Protein AF-U6KI76-F1 (afdb_monomer_lite)

Secondary structure (DSSP, 8-state):
-TTSTTT--PEE---S--TT-S--HHHHHT-S---S--HHHHHHHHHHHTSSEE-HHHHHHHHHHHHHHHHHHHHHS----TTS-HHHHHHHHHHHHHHHHHHHHHHHHTT----HHHHHHHHHHS----PPPPPTTS-TT---HHHHHHHHHHHHHHHHTTT-PPPHHHHHHHHHHHHTSTTS-GGGGSGGGHHHHHHHT-TT-----

Sequence (209 aa):
MREHPFARLPILKREGTARGLNVDLRRSVASQYGLRNAVPLLQEAHELLSREVLYPPEMRELAQAVGLLIAHSMHHESRDVSGLKPSHAVQYLGIRFLVLDVVVSAFLVLEQELEPAYWDLFADAVSHSTPPPPNRKSVAGRRDVSTRRVLALSRAIQTLKKGKRPEPRELIQLKRMLFCWKSSPRYFKSKAFDPWRHDDGCDGDEIGD

Organism: NCBI:txid44415

pLDDT: mean 90.14, std 13.55, range [34.06, 98.75]

Structure (mmCIF, N/CA/C/O backbone):
data_AF-U6KI76-F1
#
_entry.id   AF-U6KI76-F1
#
loop_
_atom_site.group_PDB
_atom_site.id
_atom_site.type_symbol
_atom_site.label_atom_id
_atom_site.label_alt_id
_atom_site.label_comp_id
_atom_site.label_asym_id
_atom_site.label_entity_id
_atom_site.label_seq_id
_atom_site.pdbx_PDB_ins_code
_atom_site.Cartn_x
_atom_site.Cartn_y
_atom_site.Cartn_z
_atom_site.occupancy
_atom_site.B_iso_or_equiv
_atom_site.auth_seq_id
_atom_site.auth_comp_id
_atom_site.auth_asym_id
_atom_site.auth_atom_id
_atom_site.pdbx_PDB_model_num
ATOM 1 N N . MET A 1 1 ? -10.617 -18.075 -1.299 1.00 77.19 1 MET A N 1
ATOM 2 C CA . MET A 1 1 ? -9.905 -16.922 -1.919 1.00 77.19 1 MET A CA 1
ATOM 3 C C . MET A 1 1 ? -9.985 -15.662 -1.064 1.00 77.19 1 MET A C 1
ATOM 5 O O . MET A 1 1 ? -8.941 -15.086 -0.820 1.00 77.19 1 MET A O 1
ATOM 9 N N . ARG A 1 2 ? -11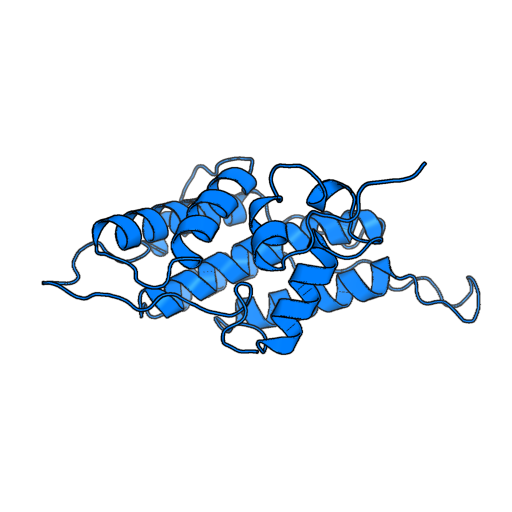.167 -15.226 -0.596 1.00 83.38 2 ARG A N 1
ATOM 10 C CA . ARG A 1 2 ? -11.289 -14.039 0.282 1.00 83.38 2 ARG A CA 1
ATOM 11 C C . ARG A 1 2 ? -10.649 -14.213 1.664 1.00 83.38 2 ARG A C 1
ATOM 13 O O . ARG A 1 2 ? -10.162 -13.246 2.219 1.00 83.38 2 ARG A O 1
ATOM 20 N N . GLU A 1 3 ? -10.596 -15.445 2.156 1.00 91.81 3 GLU A N 1
ATOM 21 C CA . GLU A 1 3 ? -9.966 -15.813 3.436 1.00 91.81 3 GLU A CA 1
ATOM 22 C C . GLU A 1 3 ? -8.439 -15.938 3.357 1.00 91.81 3 GLU A C 1
ATOM 24 O O . GLU A 1 3 ? -7.778 -16.114 4.373 1.00 91.81 3 GLU A O 1
ATOM 29 N N . HIS A 1 4 ? -7.857 -15.856 2.157 1.00 94.75 4 HIS A N 1
ATOM 30 C CA . HIS A 1 4 ? -6.407 -15.927 2.012 1.00 94.75 4 HIS A CA 1
ATOM 31 C C . HIS A 1 4 ? -5.754 -14.736 2.737 1.00 94.75 4 HIS A C 1
ATOM 33 O O . HIS A 1 4 ? -6.237 -13.621 2.529 1.00 94.75 4 HIS A O 1
ATOM 39 N N . PRO A 1 5 ? -4.646 -14.903 3.487 1.00 94.19 5 PRO A N 1
ATOM 40 C CA . PRO A 1 5 ? -4.009 -13.814 4.244 1.00 94.19 5 PRO A CA 1
ATOM 41 C C . PRO A 1 5 ? -3.739 -12.544 3.424 1.00 94.19 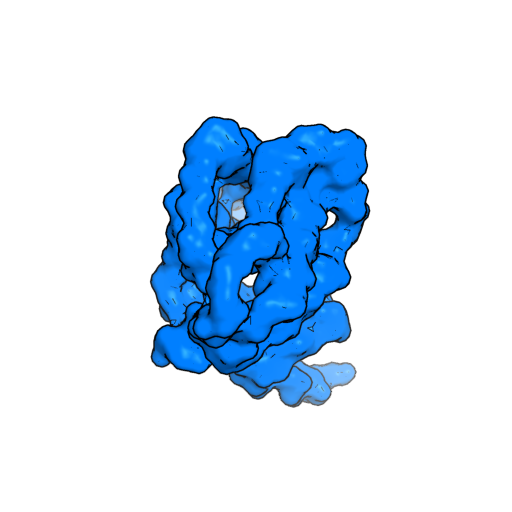5 PRO A C 1
ATOM 43 O O . PRO A 1 5 ? -4.122 -11.447 3.805 1.00 94.19 5 PRO A O 1
ATOM 46 N N . PHE A 1 6 ? -3.247 -12.700 2.195 1.00 95.44 6 PHE A N 1
ATOM 47 C CA . PHE A 1 6 ? -3.101 -11.597 1.237 1.00 95.44 6 PHE A CA 1
ATOM 48 C C . PHE A 1 6 ? -4.354 -10.791 0.879 1.00 95.44 6 PHE A C 1
ATOM 50 O O . PHE A 1 6 ? -4.194 -9.647 0.444 1.00 95.44 6 PHE A O 1
ATOM 57 N N . ALA A 1 7 ? -5.551 -11.365 1.004 1.00 95.75 7 ALA A N 1
ATOM 58 C CA . ALA A 1 7 ? -6.813 -10.755 0.594 1.00 95.75 7 ALA A CA 1
ATOM 59 C C . ALA A 1 7 ? -7.757 -10.437 1.759 1.00 95.75 7 ALA A C 1
ATOM 61 O O . ALA A 1 7 ? -8.523 -9.476 1.643 1.00 95.75 7 ALA A O 1
ATOM 62 N N . ARG A 1 8 ? -7.709 -11.204 2.853 1.00 95.94 8 ARG A N 1
ATOM 63 C CA . ARG A 1 8 ? -8.568 -10.974 4.017 1.00 95.94 8 ARG A CA 1
ATOM 64 C C . ARG A 1 8 ? -8.270 -9.622 4.660 1.00 95.94 8 ARG A C 1
ATOM 66 O O . ARG A 1 8 ? -7.195 -9.057 4.475 1.00 95.94 8 ARG A O 1
ATOM 73 N N . LEU A 1 9 ? -9.254 -9.111 5.384 1.00 96.25 9 LEU A N 1
ATOM 74 C CA . LEU A 1 9 ? -9.148 -7.910 6.202 1.00 96.25 9 LEU A CA 1
ATOM 75 C C . LEU A 1 9 ? -9.707 -8.228 7.593 1.00 96.25 9 LEU A C 1
ATOM 77 O O . LEU A 1 9 ? -10.615 -9.061 7.684 1.00 96.25 9 LEU A O 1
ATOM 81 N N . PRO A 1 10 ? -9.180 -7.597 8.652 1.00 95.56 10 PRO A N 1
ATOM 82 C CA . PRO A 1 10 ? -9.678 -7.777 10.004 1.00 95.56 10 PRO A CA 1
ATOM 83 C C . PRO A 1 10 ? -11.090 -7.213 10.143 1.00 95.56 10 PRO A C 1
ATOM 85 O O . PRO A 1 10 ? -11.488 -6.283 9.439 1.00 95.56 10 PRO A O 1
ATOM 88 N N . ILE A 1 11 ? -11.822 -7.748 11.114 1.00 92.50 11 ILE A N 1
ATOM 89 C CA . ILE A 1 11 ? -13.111 -7.212 11.545 1.00 92.50 11 ILE A CA 1
ATOM 90 C C . ILE A 1 11 ? -12.865 -6.199 12.670 1.00 92.50 11 ILE A C 1
ATOM 92 O O . ILE A 1 11 ? -12.051 -6.434 13.565 1.00 92.50 11 ILE A O 1
ATOM 96 N N . LEU A 1 12 ? -13.572 -5.069 12.661 1.00 88.94 12 LEU A N 1
ATOM 97 C CA . LEU A 1 12 ? -13.489 -4.097 13.751 1.00 88.94 12 LEU A CA 1
ATOM 98 C C . LEU A 1 12 ? -14.267 -4.575 14.979 1.00 88.94 12 LEU A C 1
ATOM 100 O O . LEU A 1 12 ? -15.470 -4.833 14.896 1.00 88.94 12 LEU A O 1
ATOM 104 N N . LYS A 1 13 ? -13.627 -4.571 16.152 1.00 83.56 13 LYS A N 1
ATOM 105 C CA . LYS A 1 13 ? -14.345 -4.664 17.425 1.00 83.56 13 LYS A CA 1
ATOM 106 C C . LYS A 1 13 ? -14.634 -3.262 17.954 1.00 83.56 13 LYS A C 1
ATOM 108 O O . LYS A 1 13 ? -13.742 -2.566 18.437 1.00 83.56 13 LYS A O 1
ATOM 113 N N . ARG A 1 14 ? -15.892 -2.830 17.843 1.00 71.69 14 ARG A N 1
ATOM 114 C CA . ARG A 1 14 ? -16.338 -1.522 18.340 1.00 71.69 14 ARG A CA 1
ATOM 115 C C . ARG A 1 14 ? -16.764 -1.622 19.798 1.00 71.69 14 ARG A C 1
ATOM 117 O O . ARG A 1 14 ? -17.822 -2.161 20.101 1.00 71.69 14 ARG A O 1
ATOM 124 N N . GLU A 1 15 ? -15.971 -1.035 20.683 1.00 62.97 15 GLU A N 1
ATOM 125 C CA . GLU A 1 15 ? -16.370 -0.737 22.058 1.00 62.97 15 GLU A CA 1
ATOM 126 C C . GLU A 1 15 ? -16.226 0.784 22.261 1.00 62.97 15 GLU A C 1
ATOM 128 O O . GLU A 1 15 ? -15.117 1.309 22.342 1.00 62.97 15 GLU A O 1
ATOM 133 N N . GLY A 1 16 ? -17.347 1.520 22.274 1.00 60.75 16 GLY A N 1
ATOM 134 C CA . GLY A 1 16 ? -17.377 2.968 22.548 1.00 60.75 16 GLY A CA 1
ATOM 135 C C . GLY A 1 16 ? -17.328 3.912 21.329 1.00 60.75 16 GLY A C 1
ATOM 136 O O . GLY A 1 16 ? -17.450 3.506 20.176 1.00 60.75 16 GLY A O 1
ATOM 137 N N . THR A 1 17 ? -17.222 5.220 21.598 1.00 53.41 17 THR A N 1
ATOM 138 C CA . THR A 1 17 ? -17.278 6.304 20.595 1.00 53.41 17 THR A CA 1
ATOM 139 C C . THR A 1 17 ? -16.016 6.393 19.729 1.00 53.41 17 THR A C 1
ATOM 141 O O . THR A 1 17 ? -14.914 6.535 20.250 1.00 53.41 17 THR A O 1
ATOM 144 N N . ALA A 1 18 ? -16.200 6.438 18.407 1.00 57.94 18 ALA A N 1
ATOM 145 C CA . ALA A 1 18 ? -15.179 6.358 17.350 1.00 57.94 18 ALA A CA 1
ATOM 146 C C . ALA A 1 18 ? -14.212 7.562 17.194 1.00 57.94 18 ALA A C 1
ATOM 148 O O . ALA A 1 18 ? -13.617 7.754 16.133 1.00 57.94 18 ALA A O 1
ATOM 149 N N . ARG A 1 19 ? -14.044 8.426 18.205 1.00 57.38 19 ARG A N 1
ATOM 150 C CA . ARG A 1 19 ? -13.172 9.609 18.066 1.00 57.38 19 ARG A CA 1
ATOM 151 C C . ARG A 1 19 ? -11.692 9.202 18.065 1.00 57.38 19 ARG A C 1
ATOM 153 O O . ARG A 1 19 ? -11.215 8.596 19.018 1.00 57.38 19 ARG A O 1
ATOM 160 N N . GLY A 1 20 ? -10.959 9.597 17.019 1.00 63.75 20 GLY A N 1
ATOM 161 C CA . GLY A 1 20 ? -9.504 9.411 16.913 1.00 63.75 20 GLY A CA 1
ATOM 162 C C . GLY A 1 20 ? -9.049 8.064 16.342 1.00 63.75 20 GLY A C 1
ATOM 163 O O . GLY A 1 20 ? -7.890 7.702 16.529 1.00 63.75 20 GLY A O 1
ATOM 164 N N . LEU A 1 21 ? -9.944 7.331 15.673 1.00 82.50 21 LEU A N 1
ATOM 165 C CA . LEU A 1 21 ? -9.645 6.060 14.996 1.00 82.50 21 LEU A CA 1
ATOM 166 C C . LEU A 1 21 ? -9.465 6.216 13.474 1.00 82.50 21 LEU A C 1
ATOM 168 O O . LEU A 1 21 ? -9.334 5.224 12.772 1.00 82.50 21 LEU A O 1
ATOM 172 N N . ASN A 1 22 ? -9.453 7.455 12.975 1.00 90.19 22 ASN A N 1
ATOM 173 C CA . ASN A 1 22 ? -9.412 7.764 11.548 1.00 90.19 22 ASN A CA 1
ATOM 174 C C . ASN A 1 22 ? -8.025 8.249 11.126 1.00 90.19 22 ASN A C 1
ATOM 176 O O . ASN A 1 22 ? -7.320 8.919 11.886 1.00 90.19 22 ASN A O 1
ATOM 180 N N . VAL A 1 23 ? -7.675 7.976 9.874 1.00 93.88 23 VAL A N 1
ATOM 181 C CA . VAL A 1 23 ? -6.527 8.570 9.196 1.00 93.88 23 VAL A CA 1
ATOM 182 C C . VAL A 1 23 ? -6.811 10.055 8.975 1.00 93.88 23 VAL A C 1
ATOM 184 O O . VAL A 1 23 ? -7.763 10.415 8.279 1.00 93.88 23 VAL A O 1
ATOM 187 N N . ASP A 1 24 ? -5.970 10.932 9.524 1.00 94.62 24 ASP A N 1
ATOM 188 C CA . ASP A 1 24 ? -5.994 12.366 9.210 1.00 94.62 24 ASP A CA 1
ATOM 189 C C . ASP A 1 24 ? -5.375 12.586 7.822 1.00 94.62 24 ASP A C 1
ATOM 191 O O . ASP A 1 24 ? -4.178 12.865 7.669 1.00 94.62 24 ASP A O 1
ATOM 195 N N . LEU A 1 25 ? -6.193 12.370 6.790 1.00 94.62 25 LEU A N 1
ATOM 196 C CA . LEU A 1 25 ? -5.764 12.402 5.397 1.00 94.62 25 LEU A CA 1
ATOM 197 C C . LEU A 1 25 ? -5.250 13.793 5.020 1.00 94.62 25 LEU A C 1
ATOM 199 O O . LEU A 1 25 ? -4.164 13.905 4.454 1.00 94.62 25 LEU A O 1
ATOM 203 N N . ARG A 1 26 ? -5.974 14.848 5.416 1.00 95.69 26 ARG A N 1
ATOM 204 C CA . ARG A 1 26 ? -5.586 16.246 5.191 1.00 95.69 26 ARG A CA 1
ATOM 205 C C . ARG A 1 26 ? -4.191 16.540 5.735 1.00 95.69 26 ARG A C 1
ATOM 207 O O . ARG A 1 26 ? -3.361 17.105 5.023 1.00 95.69 26 ARG A O 1
ATOM 214 N N . ARG A 1 27 ? -3.920 16.180 6.992 1.00 94.88 27 ARG A N 1
ATOM 215 C CA . ARG A 1 27 ? -2.602 16.403 7.599 1.00 94.88 27 ARG A CA 1
ATOM 216 C C . ARG A 1 27 ? -1.520 15.572 6.923 1.00 94.88 27 ARG A C 1
ATOM 218 O O . ARG A 1 27 ? -0.415 16.068 6.730 1.00 94.88 27 ARG A O 1
ATOM 225 N N . SER A 1 28 ? -1.837 14.331 6.564 1.00 95.25 28 SER A N 1
ATOM 226 C CA . SER A 1 28 ? -0.880 13.401 5.960 1.00 95.25 28 SER A CA 1
ATOM 227 C C . SER A 1 28 ? -0.419 13.877 4.580 1.00 95.25 28 SER A C 1
ATOM 229 O O . SER A 1 28 ? 0.781 13.888 4.314 1.00 95.25 28 SER A O 1
ATOM 231 N N . VAL A 1 29 ? -1.339 14.358 3.732 1.00 95.69 29 VAL A N 1
ATOM 232 C CA . VAL A 1 29 ? -0.985 14.910 2.410 1.00 95.69 29 VAL A CA 1
ATOM 233 C C . VAL A 1 29 ? -0.261 16.254 2.500 1.00 95.69 29 VAL A C 1
ATOM 235 O O . VAL A 1 29 ? 0.571 16.559 1.651 1.00 95.69 29 VAL A O 1
ATOM 238 N N . ALA A 1 30 ? -0.545 17.048 3.537 1.00 94.94 30 ALA A N 1
ATOM 239 C CA . ALA A 1 30 ? 0.095 18.342 3.781 1.00 94.94 30 ALA A CA 1
ATOM 240 C C . ALA A 1 30 ? 1.424 18.240 4.556 1.00 94.94 30 ALA A C 1
ATOM 242 O O . ALA A 1 30 ? 2.031 19.266 4.874 1.00 94.94 30 ALA A O 1
ATOM 243 N N . SER A 1 31 ? 1.873 17.029 4.902 1.00 91.94 31 SER A N 1
ATOM 244 C CA . SER A 1 31 ? 3.079 16.838 5.705 1.00 91.94 31 SER A CA 1
ATOM 245 C C . SER A 1 31 ? 4.320 17.361 4.982 1.00 91.94 31 SER A C 1
ATOM 247 O O . SER A 1 31 ? 4.612 16.972 3.852 1.00 91.94 31 SER A O 1
ATOM 249 N N . GLN A 1 32 ? 5.107 18.189 5.668 1.00 81.94 32 GLN A N 1
ATOM 250 C CA . GLN A 1 32 ? 6.382 18.707 5.155 1.00 81.94 32 GLN A CA 1
ATOM 251 C C . GLN A 1 32 ? 7.512 17.670 5.193 1.00 81.94 32 GLN A C 1
ATOM 253 O O . GLN A 1 32 ? 8.551 17.864 4.566 1.00 81.94 32 GLN A O 1
ATOM 258 N N . TYR A 1 33 ? 7.312 16.570 5.922 1.00 80.31 33 TYR A N 1
ATOM 259 C CA . TYR A 1 33 ? 8.305 15.521 6.111 1.00 80.31 33 TYR A CA 1
ATOM 260 C C . TYR A 1 33 ? 7.711 14.153 5.776 1.00 80.31 33 TYR A C 1
ATOM 262 O O . TYR A 1 33 ? 6.563 13.858 6.114 1.00 80.31 33 TYR A O 1
ATOM 270 N N . GLY A 1 34 ? 8.519 13.306 5.142 1.00 76.25 34 GLY A N 1
ATOM 271 C CA . GLY A 1 34 ? 8.225 11.898 4.904 1.00 76.25 34 GLY A CA 1
ATOM 272 C C . GLY A 1 34 ? 9.405 11.044 5.353 1.00 76.25 34 GLY A C 1
ATOM 273 O O . GLY A 1 34 ? 10.565 11.406 5.138 1.00 76.25 34 GLY A O 1
ATOM 274 N N . LEU A 1 35 ? 9.124 9.906 5.991 1.00 86.06 35 LEU A N 1
ATOM 275 C CA . LEU A 1 35 ? 10.152 8.889 6.215 1.00 86.06 35 LEU A CA 1
ATOM 276 C C . LEU A 1 35 ? 10.693 8.446 4.855 1.00 86.06 35 LEU A C 1
ATOM 278 O O . LEU A 1 35 ? 9.922 8.317 3.920 1.00 86.06 35 LEU A O 1
ATOM 282 N N . ARG A 1 36 ? 11.997 8.197 4.710 1.00 88.50 36 ARG A N 1
ATOM 283 C CA . ARG A 1 36 ? 12.569 7.830 3.396 1.00 88.50 36 ARG A CA 1
ATOM 284 C C . ARG A 1 36 ? 12.291 6.390 2.976 1.00 88.50 36 ARG A C 1
ATOM 286 O O . ARG A 1 36 ? 12.368 6.079 1.793 1.00 88.50 36 ARG A O 1
ATOM 293 N N . ASN A 1 37 ? 12.028 5.506 3.932 1.00 92.19 37 ASN A N 1
ATOM 294 C CA . ASN A 1 37 ? 11.831 4.084 3.690 1.00 92.19 37 ASN A CA 1
ATOM 295 C C . ASN A 1 37 ? 10.426 3.675 4.138 1.00 92.19 37 ASN A C 1
ATOM 297 O O . ASN A 1 37 ? 10.123 3.765 5.325 1.00 92.19 37 ASN A O 1
ATOM 301 N N . ALA A 1 38 ? 9.601 3.205 3.202 1.00 95.88 38 ALA A N 1
ATOM 302 C CA . ALA A 1 38 ? 8.252 2.725 3.491 1.00 95.88 38 ALA A CA 1
ATOM 303 C C . ALA A 1 38 ? 8.228 1.365 4.200 1.00 95.88 38 ALA A C 1
ATOM 305 O O . ALA A 1 38 ? 7.238 1.042 4.846 1.00 95.88 38 ALA A O 1
ATOM 306 N N . VAL A 1 39 ? 9.283 0.550 4.073 1.00 97.19 39 VAL A N 1
ATOM 307 C CA . VAL A 1 39 ? 9.239 -0.871 4.460 1.00 97.19 39 VAL A CA 1
ATOM 308 C C . VAL A 1 39 ? 8.877 -1.098 5.936 1.00 97.19 39 VAL A C 1
ATOM 310 O O . VAL A 1 39 ? 7.993 -1.916 6.167 1.00 97.19 39 VAL A O 1
ATOM 313 N N . PRO A 1 40 ? 9.444 -0.379 6.925 1.00 97.38 40 PRO A N 1
ATOM 314 C CA . PRO A 1 40 ? 9.049 -0.569 8.323 1.00 97.38 40 PRO A CA 1
ATOM 315 C C . PRO A 1 40 ? 7.564 -0.273 8.573 1.00 97.38 40 PRO A C 1
ATOM 317 O O . PRO A 1 40 ? 6.883 -1.053 9.227 1.00 97.38 40 PRO A O 1
ATOM 320 N N . LEU A 1 41 ? 7.039 0.802 7.975 1.00 97.81 41 LEU A N 1
ATOM 321 C CA . LEU A 1 41 ? 5.620 1.159 8.084 1.00 97.81 41 LEU A CA 1
ATOM 322 C C . LEU A 1 41 ? 4.717 0.144 7.374 1.00 97.81 41 LEU A C 1
ATOM 324 O O . LEU A 1 41 ? 3.616 -0.141 7.833 1.00 97.81 41 LEU A O 1
ATOM 328 N N . LEU A 1 42 ? 5.177 -0.408 6.245 1.00 98.38 42 LEU A N 1
ATOM 329 C CA . LEU A 1 42 ? 4.479 -1.491 5.555 1.00 98.38 42 LEU A CA 1
ATOM 330 C C . LEU A 1 42 ? 4.412 -2.746 6.424 1.00 98.38 42 LEU A C 1
ATOM 332 O O . LEU A 1 42 ? 3.381 -3.404 6.415 1.00 98.38 42 LEU A O 1
ATOM 336 N N . GLN A 1 43 ? 5.481 -3.081 7.151 1.00 98.25 43 GLN A N 1
ATOM 337 C CA . GLN A 1 43 ? 5.503 -4.228 8.062 1.00 98.25 43 GLN A CA 1
ATOM 338 C C . GLN A 1 43 ? 4.543 -4.021 9.236 1.00 98.25 43 GLN A C 1
ATOM 340 O O . GLN A 1 43 ? 3.734 -4.902 9.506 1.00 98.25 43 GLN A O 1
ATOM 345 N N . GLU A 1 44 ? 4.582 -2.849 9.870 1.00 98.12 44 GLU A N 1
ATOM 346 C CA . GLU A 1 44 ? 3.686 -2.489 10.975 1.00 98.12 44 GLU A CA 1
ATOM 347 C C . GLU A 1 44 ? 2.213 -2.545 10.547 1.00 98.12 44 GLU A C 1
ATOM 349 O O . GLU A 1 44 ? 1.401 -3.255 11.138 1.00 98.12 44 GLU A O 1
ATOM 354 N N . ALA A 1 45 ? 1.867 -1.869 9.449 1.00 98.25 45 ALA A N 1
ATOM 355 C CA . ALA A 1 45 ? 0.501 -1.882 8.942 1.00 98.25 45 ALA A CA 1
ATOM 356 C C . ALA A 1 45 ? 0.069 -3.280 8.474 1.00 98.25 45 ALA A C 1
ATOM 358 O O . ALA A 1 45 ? -1.094 -3.648 8.629 1.00 98.25 45 ALA A O 1
ATOM 359 N N . HIS A 1 46 ? 0.986 -4.071 7.910 1.00 97.94 46 HIS A N 1
ATOM 360 C CA . HIS A 1 46 ? 0.708 -5.449 7.528 1.00 97.94 46 HIS A CA 1
ATOM 361 C C . HIS A 1 46 ? 0.413 -6.330 8.739 1.00 97.94 46 HIS A C 1
ATOM 363 O O . HIS A 1 46 ? -0.565 -7.065 8.694 1.00 97.94 46 HIS A O 1
ATOM 369 N N . GLU A 1 47 ? 1.190 -6.225 9.818 1.00 97.62 47 GLU A N 1
ATOM 370 C CA . GLU A 1 47 ? 0.945 -6.976 11.052 1.00 97.62 47 GLU A CA 1
ATOM 371 C C . GLU A 1 47 ? -0.471 -6.714 11.584 1.00 97.62 47 GLU A C 1
ATOM 373 O O . GLU A 1 47 ? -1.208 -7.652 11.888 1.00 97.62 47 GLU A O 1
ATOM 378 N N . LEU A 1 48 ? -0.877 -5.443 11.628 1.00 97.88 48 LEU A N 1
ATOM 379 C CA . LEU A 1 48 ? -2.209 -5.027 12.069 1.00 97.88 48 LEU A CA 1
ATOM 380 C C . LEU A 1 48 ? -3.304 -5.541 11.119 1.00 97.88 48 LEU A C 1
ATOM 382 O O . LEU A 1 48 ? -4.287 -6.137 11.557 1.00 97.88 48 LEU A O 1
ATOM 386 N N . LEU A 1 49 ? -3.122 -5.376 9.805 1.00 97.31 49 LEU A N 1
ATOM 387 C CA . LEU A 1 49 ? -4.068 -5.849 8.784 1.00 97.31 49 LEU A CA 1
ATOM 388 C C . LEU A 1 49 ? -4.119 -7.381 8.653 1.00 97.31 49 LEU A C 1
ATOM 390 O O . LEU A 1 49 ? -5.064 -7.908 8.069 1.00 97.31 49 LEU A O 1
ATOM 394 N N . SER A 1 50 ? -3.139 -8.105 9.190 1.00 96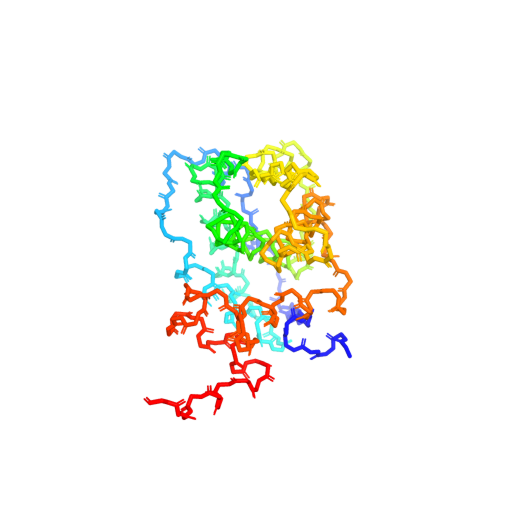.00 50 SER A N 1
ATOM 395 C CA . SER A 1 50 ? -3.136 -9.568 9.236 1.00 96.00 50 SER A CA 1
ATOM 396 C C . SER A 1 50 ? -3.824 -10.126 10.486 1.00 96.00 50 SER A C 1
ATOM 398 O O . SER A 1 50 ? -3.981 -11.343 10.606 1.00 96.00 50 SER A O 1
ATOM 400 N N . ARG A 1 51 ? -4.309 -9.296 11.416 1.00 95.50 51 ARG A N 1
ATOM 401 C CA . ARG A 1 51 ? -5.116 -9.783 12.548 1.00 95.50 51 ARG A CA 1
ATOM 402 C C . ARG A 1 51 ? -6.501 -10.237 12.078 1.00 95.50 51 ARG A C 1
ATOM 404 O O . ARG A 1 51 ? -6.953 -9.905 10.985 1.00 95.50 51 ARG A O 1
ATOM 411 N N . GLU A 1 52 ? -7.167 -11.075 12.865 1.00 94.50 52 GLU A N 1
ATOM 412 C CA . GLU A 1 52 ? -8.572 -11.434 12.602 1.00 94.50 52 GLU A CA 1
ATOM 413 C C . GLU A 1 52 ? -9.519 -10.324 13.057 1.00 94.50 52 GLU A C 1
ATOM 415 O O . GLU A 1 52 ? -10.516 -10.023 12.399 1.00 94.50 52 GLU A O 1
ATOM 420 N N . VAL A 1 53 ? -9.174 -9.696 14.179 1.00 94.81 53 VAL A N 1
ATOM 421 C CA . VAL A 1 53 ? -9.946 -8.645 14.829 1.00 94.81 53 VAL A CA 1
ATOM 422 C C . VAL A 1 53 ? -9.005 -7.500 15.169 1.00 94.81 53 VAL A C 1
ATOM 424 O O . VAL A 1 53 ? -7.906 -7.752 15.659 1.00 94.81 53 VAL A O 1
ATOM 427 N N . LEU A 1 54 ? -9.451 -6.266 14.927 1.00 93.81 54 LEU A N 1
ATOM 428 C CA . LEU A 1 54 ? -8.769 -5.063 15.396 1.00 93.81 54 LEU A CA 1
ATOM 429 C C . LEU A 1 54 ? -9.509 -4.425 16.570 1.00 93.81 54 LEU A C 1
ATOM 431 O O . LEU A 1 54 ? -10.730 -4.248 16.534 1.00 93.81 54 LEU A O 1
ATOM 435 N N . TYR A 1 55 ? -8.741 -4.035 17.580 1.00 92.44 55 TYR A N 1
ATOM 436 C CA . TYR A 1 55 ? -9.171 -3.305 18.768 1.00 92.44 55 TYR A CA 1
ATOM 437 C C . TYR A 1 55 ? -8.826 -1.810 18.655 1.00 92.44 55 TYR A C 1
ATOM 439 O O . TYR A 1 55 ? -7.927 -1.436 17.901 1.00 92.44 55 TYR A O 1
ATOM 447 N N . PRO A 1 56 ? -9.482 -0.915 19.419 1.00 90.94 56 PRO A N 1
ATOM 448 C CA . PRO A 1 56 ? -9.280 0.532 19.283 1.00 90.94 56 PRO A CA 1
ATOM 449 C C . PRO A 1 56 ? -7.820 1.037 19.353 1.00 90.94 56 PRO A C 1
ATOM 451 O O . PRO A 1 56 ? -7.491 1.952 18.596 1.00 90.94 56 PRO A O 1
ATOM 454 N N . PRO A 1 57 ? -6.920 0.497 20.205 1.00 91.94 57 PRO A N 1
ATOM 455 C CA . PRO A 1 57 ? -5.508 0.890 20.182 1.00 91.94 57 PRO A CA 1
ATOM 456 C C . PRO A 1 57 ? -4.826 0.553 18.849 1.00 91.94 57 PRO A C 1
ATOM 458 O O . PRO A 1 57 ? -4.188 1.412 18.250 1.00 91.94 57 PRO A O 1
ATOM 461 N N . GLU A 1 58 ? -5.064 -0.653 18.339 1.00 94.56 58 GLU A N 1
ATOM 462 C CA . GLU A 1 58 ? -4.498 -1.167 17.088 1.00 94.56 58 GLU A CA 1
ATOM 463 C C . GLU A 1 58 ? -5.050 -0.416 15.867 1.00 94.56 58 GLU A C 1
ATOM 465 O O . GLU A 1 58 ? -4.330 -0.144 14.913 1.00 94.56 58 GLU A O 1
ATOM 470 N N . MET A 1 59 ? -6.325 -0.013 15.905 1.00 94.00 59 MET A N 1
ATOM 471 C CA . MET A 1 59 ? -6.919 0.858 14.882 1.00 94.00 59 MET A CA 1
ATOM 472 C C . MET A 1 59 ? -6.206 2.213 14.822 1.00 94.00 59 MET A C 1
ATOM 474 O O . MET A 1 59 ? -5.979 2.751 13.739 1.00 94.00 59 MET A O 1
ATOM 478 N N . ARG A 1 60 ? -5.834 2.770 15.982 1.00 94.25 60 ARG A N 1
ATOM 479 C CA . ARG A 1 60 ? -5.094 4.033 16.057 1.00 94.25 60 ARG A CA 1
ATOM 480 C C . ARG A 1 60 ? -3.672 3.877 15.527 1.00 94.25 60 ARG A C 1
ATOM 482 O O . ARG A 1 60 ? -3.215 4.754 14.801 1.00 94.25 60 ARG A O 1
ATOM 489 N N . GLU A 1 61 ? -2.999 2.783 15.869 1.00 96.12 61 GLU A N 1
ATOM 490 C CA . GLU A 1 61 ? -1.679 2.436 15.325 1.00 96.12 61 GLU A CA 1
ATOM 491 C C . GLU A 1 61 ? -1.744 2.290 13.800 1.00 96.12 61 GLU A C 1
ATOM 493 O O . GLU A 1 61 ? -0.978 2.934 13.084 1.00 96.12 61 GLU A O 1
ATOM 498 N N . LEU A 1 62 ? -2.754 1.580 13.282 1.00 97.31 62 LEU A N 1
ATOM 499 C CA . LEU A 1 62 ? -2.977 1.438 11.843 1.00 97.31 62 LEU A CA 1
ATOM 500 C C . LEU A 1 62 ? -3.188 2.802 11.177 1.00 97.31 62 LEU A C 1
ATOM 502 O O . LEU A 1 62 ? -2.561 3.095 10.159 1.00 97.31 62 LEU A O 1
ATOM 506 N N . ALA A 1 63 ? -4.034 3.658 11.757 1.00 96.62 63 ALA A N 1
ATOM 507 C CA . ALA A 1 63 ? -4.286 4.996 11.230 1.00 96.62 63 ALA A CA 1
ATOM 508 C C . ALA A 1 63 ? -3.014 5.865 11.202 1.00 96.62 63 ALA A C 1
ATOM 510 O O . ALA A 1 63 ? -2.798 6.617 10.248 1.00 96.62 63 ALA A O 1
ATOM 511 N N . GLN A 1 64 ? -2.150 5.744 12.216 1.00 96.19 64 GLN A N 1
ATOM 512 C CA . GLN A 1 64 ? -0.866 6.447 12.275 1.00 96.19 64 GLN A CA 1
ATOM 513 C C . GLN A 1 64 ? 0.118 5.931 11.221 1.00 96.19 64 GLN A C 1
ATOM 515 O O . GLN A 1 64 ? 0.647 6.736 10.450 1.00 96.19 64 GLN A O 1
ATOM 520 N N . ALA A 1 65 ? 0.323 4.614 11.136 1.00 97.56 65 ALA A N 1
ATOM 521 C CA . ALA A 1 65 ? 1.204 4.000 10.144 1.00 97.56 65 ALA A CA 1
ATOM 522 C C . ALA A 1 65 ? 0.776 4.369 8.712 1.00 97.56 65 ALA A C 1
ATOM 524 O O . ALA A 1 65 ? 1.601 4.752 7.881 1.00 97.56 65 ALA A O 1
ATOM 525 N N . VAL A 1 66 ? -0.532 4.355 8.440 1.00 97.81 66 VAL A N 1
ATOM 526 C CA . VAL A 1 66 ? -1.118 4.741 7.148 1.00 97.81 66 VAL A CA 1
ATOM 527 C C . VAL A 1 66 ? -0.924 6.228 6.855 1.00 97.81 66 VAL A C 1
ATOM 529 O O . VAL A 1 66 ? -0.539 6.579 5.740 1.00 97.81 66 VAL A O 1
ATOM 532 N N . GLY A 1 67 ? -1.115 7.108 7.841 1.00 97.44 67 GLY A N 1
ATOM 533 C CA . GLY A 1 67 ? -0.825 8.536 7.682 1.00 97.44 67 GLY A CA 1
ATOM 534 C C . GLY A 1 67 ? 0.644 8.800 7.329 1.00 97.44 67 GLY A C 1
ATOM 535 O O . GLY A 1 67 ? 0.947 9.594 6.435 1.00 97.44 67 GLY A O 1
ATOM 536 N N . LEU A 1 68 ? 1.570 8.066 7.955 1.00 97.38 68 LEU A N 1
ATOM 537 C CA . LEU A 1 68 ? 2.999 8.141 7.639 1.00 97.38 68 LEU A CA 1
ATOM 538 C C . LEU A 1 68 ? 3.329 7.572 6.250 1.00 97.38 68 LEU A C 1
ATOM 540 O O . LEU A 1 68 ? 4.185 8.126 5.560 1.00 97.38 68 LEU A O 1
ATOM 544 N N . LEU A 1 69 ? 2.644 6.514 5.804 1.00 98.12 69 LEU A N 1
ATOM 545 C CA . LEU A 1 69 ? 2.780 5.967 4.447 1.00 98.12 69 LEU A CA 1
ATOM 546 C C . LEU A 1 69 ? 2.280 6.940 3.373 1.00 98.12 69 LEU A C 1
ATOM 548 O O . LEU A 1 69 ? 2.908 7.078 2.318 1.00 98.12 69 LEU A O 1
ATOM 552 N N . ILE A 1 70 ? 1.181 7.647 3.643 1.00 98.06 70 ILE A N 1
ATOM 553 C CA . ILE A 1 70 ? 0.675 8.713 2.773 1.00 98.06 70 ILE A CA 1
ATOM 554 C C . ILE A 1 70 ? 1.714 9.832 2.683 1.00 98.06 70 ILE A C 1
ATOM 556 O O . ILE A 1 70 ? 2.135 10.178 1.580 1.00 98.06 70 ILE A O 1
ATOM 560 N N . ALA A 1 71 ? 2.204 10.326 3.825 1.00 97.06 71 ALA A N 1
ATOM 561 C CA . ALA A 1 71 ? 3.243 11.353 3.860 1.00 97.06 71 ALA A CA 1
ATOM 562 C C . ALA A 1 71 ? 4.520 10.910 3.120 1.00 97.06 71 ALA A C 1
ATOM 564 O O . ALA A 1 71 ? 5.053 11.665 2.312 1.00 97.06 71 ALA A O 1
ATOM 565 N N . HIS A 1 72 ? 4.987 9.673 3.324 1.00 95.88 72 HIS A N 1
ATOM 566 C CA . HIS A 1 72 ? 6.104 9.092 2.567 1.00 95.88 72 HIS A CA 1
ATOM 567 C C . HIS A 1 72 ? 5.866 9.174 1.053 1.00 95.88 72 HIS A C 1
ATOM 569 O O . HIS A 1 72 ? 6.730 9.638 0.306 1.00 95.88 72 HIS A O 1
ATOM 575 N N . SER A 1 73 ? 4.685 8.752 0.604 1.00 96.38 73 SER A N 1
ATOM 576 C CA . SER A 1 73 ? 4.353 8.671 -0.820 1.00 96.38 73 SER A CA 1
ATOM 577 C C . SER A 1 73 ? 4.354 10.033 -1.500 1.00 96.38 73 SER A C 1
ATOM 579 O O . SER A 1 73 ? 4.879 10.148 -2.608 1.00 96.38 73 SER A O 1
ATOM 581 N N . MET A 1 74 ? 3.846 11.064 -0.814 1.00 96.25 74 MET A N 1
ATOM 582 C CA . MET A 1 74 ? 3.848 12.444 -1.314 1.00 96.25 74 MET A CA 1
ATOM 583 C C . MET A 1 74 ? 5.256 12.937 -1.672 1.00 96.25 74 MET A C 1
ATOM 585 O O . MET A 1 74 ? 5.414 13.718 -2.608 1.00 96.25 74 MET A O 1
ATOM 589 N N . HIS A 1 75 ? 6.283 12.459 -0.964 1.00 93.38 75 HIS A N 1
ATOM 590 C CA . HIS A 1 75 ? 7.669 12.906 -1.141 1.00 93.38 75 HIS A CA 1
ATOM 591 C C . HIS A 1 75 ? 8.522 11.973 -2.001 1.00 93.38 75 HIS A C 1
ATOM 593 O O . HIS A 1 75 ? 9.526 12.407 -2.572 1.00 93.38 75 HIS A O 1
ATOM 599 N N . HIS A 1 76 ? 8.174 10.687 -2.073 1.00 92.88 76 HIS A N 1
ATOM 600 C CA . HIS A 1 76 ? 9.099 9.665 -2.572 1.00 92.88 76 HIS A CA 1
ATOM 601 C C . HIS A 1 76 ? 8.545 8.780 -3.692 1.00 92.88 76 HIS A C 1
ATOM 603 O O . HIS A 1 76 ? 9.337 8.168 -4.413 1.00 92.88 76 HIS A O 1
ATOM 609 N N . GLU A 1 77 ? 7.228 8.760 -3.919 1.00 92.75 77 GLU A N 1
ATOM 610 C CA . GLU A 1 77 ? 6.604 7.821 -4.864 1.00 92.75 77 GLU A CA 1
ATOM 611 C C . GLU A 1 77 ? 6.138 8.441 -6.192 1.00 92.75 77 GLU A C 1
ATOM 613 O O . GLU A 1 77 ? 5.583 7.753 -7.055 1.00 92.75 77 GLU A O 1
ATOM 618 N N . SER A 1 78 ? 6.476 9.711 -6.428 1.00 92.50 78 SER A N 1
ATOM 619 C CA . SER A 1 78 ? 6.164 10.445 -7.666 1.00 92.50 78 SER A CA 1
ATOM 620 C C . SER A 1 78 ? 7.116 10.167 -8.827 1.00 92.50 78 SER A C 1
ATOM 622 O O . SER A 1 78 ? 6.804 10.477 -9.977 1.00 92.50 78 SER A O 1
ATOM 624 N N . ARG A 1 79 ? 8.272 9.545 -8.562 1.00 92.56 79 ARG A N 1
ATOM 625 C CA . ARG A 1 79 ? 9.306 9.307 -9.578 1.00 92.56 79 ARG A CA 1
ATOM 626 C C . ARG A 1 79 ? 8.747 8.559 -10.792 1.00 92.56 79 ARG A C 1
ATOM 628 O O . ARG A 1 79 ? 8.221 7.451 -10.661 1.00 92.56 79 ARG A O 1
ATOM 635 N N . ASP A 1 80 ? 8.962 9.112 -11.981 1.00 92.44 80 ASP A N 1
ATOM 636 C CA . ASP A 1 80 ? 8.679 8.418 -13.233 1.00 92.44 80 ASP A CA 1
ATOM 637 C C . ASP A 1 80 ? 9.639 7.230 -13.429 1.00 92.44 80 ASP A C 1
ATOM 639 O O . ASP A 1 80 ? 10.863 7.364 -13.328 1.00 92.44 80 ASP A O 1
ATOM 643 N N . VAL A 1 81 ? 9.075 6.049 -13.693 1.00 94.44 81 VAL A N 1
ATOM 644 C CA . VAL A 1 81 ? 9.826 4.813 -13.950 1.00 94.44 81 VAL A CA 1
ATOM 645 C C . VAL A 1 81 ? 9.836 4.413 -15.427 1.00 94.44 81 VAL A C 1
ATOM 647 O O . VAL A 1 81 ? 10.390 3.367 -15.758 1.00 94.44 81 VAL A O 1
ATOM 650 N N . SER A 1 82 ? 9.276 5.233 -16.323 1.00 92.44 82 SER A N 1
ATOM 651 C CA . SER A 1 82 ? 9.199 4.977 -17.769 1.00 92.44 82 SER A CA 1
ATOM 652 C C . SER A 1 82 ? 10.576 4.805 -18.434 1.00 92.44 82 SER A C 1
ATOM 654 O O . SER A 1 82 ? 10.732 4.018 -19.365 1.00 92.44 82 SER A O 1
ATOM 656 N N . GLY A 1 83 ? 11.606 5.478 -17.916 1.00 91.44 83 GLY A N 1
ATOM 657 C CA . GLY A 1 83 ? 12.987 5.361 -18.394 1.00 91.44 83 GLY A CA 1
ATOM 658 C C . GLY A 1 83 ? 13.778 4.184 -17.808 1.00 91.44 83 GLY A C 1
ATOM 659 O O . GLY A 1 83 ? 14.942 3.996 -18.159 1.00 91.44 83 GLY A O 1
ATOM 660 N N . LEU A 1 84 ? 13.203 3.408 -16.882 1.00 92.12 84 LEU A N 1
ATOM 661 C CA . LEU A 1 84 ? 13.919 2.328 -16.199 1.00 92.12 84 LEU A CA 1
ATOM 662 C C . LEU A 1 84 ? 13.842 1.002 -16.962 1.00 92.12 84 LEU A C 1
ATOM 664 O O . LEU A 1 84 ? 12.903 0.721 -17.703 1.00 92.12 84 LEU A O 1
ATOM 668 N N . LYS A 1 85 ? 14.809 0.113 -16.696 1.00 90.81 85 LYS A N 1
ATOM 669 C CA . LYS A 1 85 ? 14.691 -1.296 -17.092 1.00 90.81 85 LYS A CA 1
ATOM 670 C C . LYS A 1 85 ? 13.454 -1.912 -16.418 1.00 90.81 85 LYS A C 1
ATOM 672 O O . LYS A 1 85 ? 13.252 -1.659 -15.226 1.00 90.81 85 LYS A O 1
ATOM 677 N N . PRO A 1 86 ? 12.681 -2.779 -17.102 1.00 91.12 86 PRO A N 1
ATOM 678 C CA . PRO A 1 86 ? 11.482 -3.385 -16.526 1.00 91.12 86 PRO A CA 1
ATOM 679 C C . PRO A 1 86 ? 11.715 -4.050 -15.165 1.00 91.12 86 PRO A C 1
ATOM 681 O O . PRO A 1 86 ? 10.909 -3.875 -14.261 1.00 91.12 86 PRO A O 1
ATOM 684 N N . SER A 1 87 ? 12.835 -4.752 -14.970 1.00 90.19 87 SER A N 1
ATOM 685 C CA . SER A 1 87 ? 13.171 -5.383 -13.685 1.00 90.19 87 SER A CA 1
ATOM 686 C C . SER A 1 87 ? 13.309 -4.384 -12.529 1.00 90.19 87 SER A C 1
ATOM 688 O O . SER A 1 87 ? 12.864 -4.681 -11.424 1.00 90.19 87 SER A O 1
ATOM 690 N N . HIS A 1 88 ? 13.868 -3.194 -12.778 1.00 92.38 88 HIS A N 1
ATOM 691 C CA . HIS A 1 88 ? 13.955 -2.119 -11.784 1.00 92.38 88 HIS A CA 1
ATOM 692 C C . HIS A 1 88 ? 12.593 -1.449 -11.578 1.00 92.38 88 HIS A C 1
ATOM 694 O O . HIS A 1 88 ? 12.209 -1.176 -10.445 1.00 92.38 88 HIS A O 1
ATOM 700 N N . ALA A 1 89 ? 11.827 -1.233 -12.652 1.00 95.62 89 ALA A N 1
ATOM 701 C CA . ALA A 1 89 ? 10.478 -0.677 -12.557 1.00 95.62 89 ALA A CA 1
ATOM 702 C C . ALA A 1 89 ? 9.542 -1.565 -11.714 1.00 95.62 89 ALA A C 1
ATOM 704 O O . ALA A 1 89 ? 8.747 -1.036 -10.943 1.00 95.62 89 ALA A O 1
ATOM 705 N N . VAL A 1 90 ? 9.675 -2.900 -11.785 1.00 96.44 90 VAL A N 1
ATOM 706 C CA . VAL A 1 90 ? 8.925 -3.829 -10.915 1.00 96.44 90 VAL A CA 1
ATOM 707 C C . VAL A 1 90 ? 9.177 -3.549 -9.434 1.00 96.44 90 VAL A C 1
ATOM 709 O O . VAL A 1 90 ? 8.245 -3.649 -8.646 1.00 96.44 90 VAL A O 1
ATOM 712 N N . GLN A 1 91 ? 10.403 -3.197 -9.040 1.00 96.06 91 GLN A N 1
ATOM 713 C CA . GLN A 1 91 ? 10.712 -2.908 -7.640 1.00 96.06 91 GLN A CA 1
ATOM 714 C C . GLN A 1 91 ? 9.967 -1.662 -7.148 1.00 96.06 91 GLN A C 1
ATOM 716 O O . GLN A 1 91 ? 9.264 -1.732 -6.142 1.00 96.06 91 GLN A O 1
ATOM 721 N N . TYR A 1 92 ? 10.071 -0.551 -7.883 1.00 97.00 92 TYR A N 1
ATOM 722 C CA . TYR A 1 92 ? 9.389 0.699 -7.536 1.00 97.00 92 TYR A CA 1
ATOM 723 C C . TYR A 1 92 ? 7.866 0.537 -7.545 1.00 97.00 92 TYR A C 1
ATOM 725 O O . TYR A 1 92 ? 7.202 0.851 -6.563 1.00 97.00 92 TYR A O 1
ATOM 733 N N . LEU A 1 93 ? 7.305 -0.026 -8.619 1.00 98.19 93 LEU A N 1
ATOM 734 C CA . LEU A 1 93 ? 5.862 -0.259 -8.707 1.00 98.19 93 LEU A CA 1
ATOM 735 C C . LEU A 1 93 ? 5.376 -1.275 -7.666 1.00 98.19 93 LEU A C 1
ATOM 737 O O . LEU A 1 93 ? 4.242 -1.177 -7.215 1.00 98.19 93 LEU A O 1
ATOM 741 N N . GLY A 1 94 ? 6.215 -2.232 -7.266 1.00 98.25 94 GLY A N 1
ATOM 742 C CA . GLY A 1 94 ? 5.894 -3.187 -6.211 1.00 98.25 94 GLY A CA 1
ATOM 743 C C . GLY A 1 94 ? 5.709 -2.501 -4.859 1.00 98.25 94 GLY A C 1
ATOM 744 O O . GLY A 1 94 ? 4.699 -2.740 -4.207 1.00 98.25 94 GLY A O 1
ATOM 745 N N . ILE A 1 95 ? 6.616 -1.597 -4.471 1.00 98.12 95 ILE A N 1
ATOM 746 C CA . ILE A 1 95 ? 6.456 -0.804 -3.240 1.00 98.12 95 ILE A CA 1
ATOM 747 C C . ILE A 1 95 ? 5.205 0.073 -3.319 1.00 98.12 95 ILE A C 1
ATOM 749 O O . ILE A 1 95 ? 4.373 0.009 -2.420 1.00 98.12 95 ILE A O 1
ATOM 753 N N . ARG A 1 96 ? 5.005 0.806 -4.419 1.00 98.38 96 ARG A N 1
ATOM 754 C CA . ARG A 1 96 ? 3.814 1.657 -4.612 1.00 98.38 96 ARG A CA 1
ATOM 755 C C . ARG A 1 96 ? 2.510 0.886 -4.505 1.00 98.38 96 ARG A C 1
ATOM 757 O O . ARG A 1 96 ? 1.563 1.355 -3.882 1.00 98.38 96 ARG A O 1
ATOM 764 N N . PHE A 1 97 ? 2.471 -0.301 -5.103 1.00 98.75 97 PHE A N 1
ATOM 765 C CA . PHE A 1 97 ? 1.342 -1.212 -4.995 1.00 98.75 97 PHE A CA 1
ATOM 766 C C . PHE A 1 97 ? 1.081 -1.615 -3.539 1.00 98.75 97 PHE A C 1
ATOM 768 O O . PHE A 1 97 ? -0.064 -1.549 -3.108 1.00 98.75 97 PHE A O 1
ATOM 775 N N . LEU A 1 98 ? 2.115 -1.990 -2.776 1.00 98.62 98 LEU A N 1
ATOM 776 C CA . LEU A 1 98 ? 1.960 -2.367 -1.366 1.00 98.62 98 LEU A CA 1
ATOM 777 C C . LEU A 1 98 ? 1.485 -1.192 -0.511 1.00 98.62 98 LEU A C 1
ATOM 779 O O . LEU A 1 98 ? 0.577 -1.368 0.295 1.00 98.62 98 LEU A O 1
ATOM 783 N N . VAL A 1 99 ? 2.048 0.000 -0.719 1.00 98.56 99 VAL A N 1
ATOM 784 C CA . VAL A 1 99 ? 1.634 1.215 -0.006 1.00 98.56 99 VAL A CA 1
ATOM 785 C C . VAL A 1 99 ? 0.164 1.519 -0.276 1.00 98.56 99 VAL A C 1
ATOM 787 O O . VAL A 1 99 ? -0.610 1.673 0.663 1.00 98.56 99 VAL A O 1
ATOM 790 N N . LEU A 1 100 ? -0.250 1.541 -1.543 1.00 98.62 100 LEU A N 1
ATOM 791 C CA . LEU A 1 100 ? -1.643 1.799 -1.895 1.00 98.62 100 LEU A CA 1
ATOM 792 C C . LEU A 1 100 ? -2.595 0.689 -1.426 1.00 98.62 100 LEU A C 1
ATOM 794 O O . LEU A 1 100 ? -3.691 1.008 -0.976 1.00 98.62 100 LEU A O 1
ATOM 798 N N . ASP A 1 101 ? -2.207 -0.591 -1.495 1.00 98.69 101 ASP A N 1
ATOM 799 C CA . ASP A 1 101 ? -3.035 -1.693 -0.977 1.00 98.69 101 ASP A CA 1
ATOM 800 C C . ASP A 1 101 ? -3.225 -1.566 0.534 1.00 98.69 101 ASP A C 1
ATOM 802 O O . ASP A 1 101 ? -4.350 -1.714 1.001 1.00 98.69 101 ASP A O 1
ATOM 806 N N . VAL A 1 102 ? -2.173 -1.228 1.287 1.00 98.62 102 VAL A N 1
ATOM 807 C CA . VAL A 1 102 ? -2.260 -0.971 2.732 1.00 98.62 102 VAL A CA 1
ATOM 808 C C . VAL A 1 102 ? -3.170 0.219 3.026 1.00 98.62 102 VAL A C 1
ATOM 810 O O . VAL A 1 102 ? -4.076 0.090 3.845 1.00 98.62 102 VAL A O 1
ATOM 813 N N . VAL A 1 103 ? -2.982 1.350 2.338 1.00 98.50 103 VAL A N 1
ATOM 814 C CA . VAL A 1 103 ? -3.800 2.553 2.549 1.00 98.50 103 VAL A CA 1
ATOM 815 C C . VAL A 1 103 ? -5.271 2.251 2.258 1.00 98.50 103 VAL A C 1
ATOM 817 O O . VAL A 1 103 ? -6.113 2.441 3.128 1.00 98.50 103 VAL A O 1
ATOM 820 N N . VAL A 1 104 ? -5.601 1.704 1.084 1.00 98.50 104 VAL A N 1
ATOM 821 C CA . VAL A 1 104 ? -6.995 1.371 0.738 1.00 98.50 104 VAL A CA 1
ATOM 822 C C . VAL A 1 104 ? -7.575 0.335 1.706 1.00 98.50 104 VAL A C 1
ATOM 824 O O . VAL A 1 104 ? -8.721 0.468 2.129 1.00 98.50 104 VAL A O 1
ATOM 827 N N . SER A 1 105 ? -6.795 -0.678 2.093 1.00 98.25 105 SER A N 1
ATOM 828 C CA . SER A 1 105 ? -7.221 -1.682 3.076 1.00 98.25 105 SER A CA 1
ATOM 829 C C . SER A 1 105 ? -7.560 -1.054 4.421 1.00 98.25 105 SER A C 1
ATOM 831 O O . SER A 1 105 ? -8.585 -1.399 4.998 1.00 98.25 105 SER A O 1
ATOM 833 N N . ALA A 1 106 ? -6.749 -0.111 4.898 1.00 97.69 106 ALA A N 1
ATOM 834 C CA . ALA A 1 106 ? -6.998 0.576 6.154 1.00 97.69 106 ALA A CA 1
ATOM 835 C C . ALA A 1 106 ? -8.261 1.438 6.104 1.00 97.69 106 ALA A C 1
ATOM 837 O O . ALA A 1 106 ? -9.056 1.369 7.030 1.00 97.69 106 ALA A O 1
ATOM 838 N N . PHE A 1 107 ? -8.504 2.186 5.023 1.00 96.81 107 PHE A N 1
ATOM 839 C CA . PHE A 1 107 ? -9.749 2.953 4.884 1.00 96.81 107 PHE A CA 1
ATOM 840 C C . PHE A 1 107 ? -10.987 2.046 4.862 1.00 96.81 107 PHE A C 1
ATOM 842 O O . PHE A 1 107 ? -11.981 2.354 5.514 1.00 96.81 107 PHE A O 1
ATOM 849 N N . LEU A 1 108 ? -10.913 0.897 4.178 1.00 95.81 108 LEU A N 1
ATOM 850 C CA . LEU A 1 108 ? -11.988 -0.101 4.187 1.00 95.81 108 LEU A CA 1
ATOM 851 C C . LEU A 1 108 ? -12.211 -0.694 5.582 1.00 95.81 108 LEU A C 1
ATOM 853 O O . LEU A 1 108 ? -13.352 -0.810 6.016 1.00 95.81 108 LEU A O 1
ATOM 857 N N . VAL A 1 109 ? -11.131 -1.061 6.274 1.00 94.81 109 VAL A N 1
ATOM 858 C CA . VAL A 1 109 ? -11.173 -1.639 7.622 1.00 94.81 109 VAL A CA 1
ATOM 859 C C . VAL A 1 109 ? -11.720 -0.642 8.626 1.00 94.81 109 VAL A C 1
ATOM 861 O O . VAL A 1 109 ? -12.608 -0.999 9.378 1.00 94.81 109 VAL A O 1
ATOM 864 N N . LEU A 1 110 ? -11.229 0.597 8.623 1.00 93.62 110 LEU A N 1
ATOM 865 C CA . LEU A 1 110 ? -11.660 1.666 9.527 1.00 93.62 110 LEU A CA 1
ATOM 866 C C . LEU A 1 110 ? -13.048 2.222 9.168 1.00 93.62 110 LEU A C 1
ATOM 868 O O . LEU A 1 110 ? -13.554 3.086 9.881 1.00 93.62 110 LEU A O 1
ATOM 872 N N . GLU A 1 111 ? -13.664 1.728 8.086 1.00 93.12 111 GLU A N 1
ATOM 873 C CA . GLU A 1 111 ? -14.931 2.221 7.534 1.00 93.12 111 GLU A CA 1
ATOM 874 C C . GLU A 1 111 ? -14.909 3.743 7.302 1.00 93.12 111 GLU A C 1
ATOM 876 O O . GLU A 1 111 ? -15.896 4.447 7.511 1.00 93.12 111 GLU A O 1
ATOM 881 N N . GLN A 1 112 ? -13.750 4.260 6.891 1.00 93.25 112 GLN A N 1
ATOM 882 C CA . GLN A 1 112 ? -13.532 5.679 6.664 1.00 93.25 112 GLN A CA 1
ATOM 883 C C . GLN A 1 112 ? -13.809 6.028 5.201 1.00 93.25 112 GLN A C 1
ATOM 885 O O . GLN A 1 112 ? -13.244 5.431 4.282 1.00 93.25 112 GLN A O 1
ATOM 890 N N . GLU A 1 113 ? -14.639 7.046 4.978 1.00 92.56 113 GLU A N 1
ATOM 891 C CA . GLU A 1 113 ? -14.851 7.596 3.642 1.00 92.56 113 GLU A CA 1
ATOM 892 C C . GLU A 1 113 ? -13.606 8.337 3.138 1.00 92.56 113 GLU A C 1
ATOM 894 O O . GLU A 1 113 ? -12.915 9.043 3.877 1.00 92.56 113 GLU A O 1
ATOM 899 N N . LEU A 1 114 ? -13.322 8.176 1.846 1.00 93.38 114 LEU A N 1
ATOM 900 C CA . LEU A 1 114 ? -12.239 8.880 1.173 1.00 93.38 114 LEU A CA 1
ATOM 901 C C . LEU A 1 114 ? -12.698 10.295 0.835 1.00 93.38 114 LEU A C 1
ATOM 903 O O . LEU A 1 114 ? -13.560 10.474 -0.023 1.00 93.38 114 LEU A O 1
ATOM 907 N N . GLU A 1 115 ? -12.102 11.300 1.472 1.00 95.00 115 GLU A N 1
ATOM 908 C CA . GLU A 1 115 ? -12.330 12.703 1.121 1.00 95.00 115 GLU A CA 1
ATOM 909 C C . GLU A 1 115 ? -11.726 12.993 -0.267 1.00 95.00 115 GLU A C 1
ATOM 911 O O . GLU A 1 115 ? -10.495 13.023 -0.381 1.00 95.00 115 GLU A O 1
ATOM 916 N N . PRO A 1 116 ? -12.534 13.233 -1.326 1.00 95.12 116 PRO A N 1
ATOM 917 C CA . PRO A 1 116 ? -12.033 13.234 -2.706 1.00 95.12 116 PRO A CA 1
ATOM 918 C C . PRO A 1 116 ? -10.906 14.241 -2.944 1.00 95.12 116 PRO A C 1
ATOM 920 O O . PRO A 1 116 ? -9.890 13.906 -3.540 1.00 95.12 116 PRO A O 1
ATOM 923 N N . ALA A 1 117 ? -11.029 15.447 -2.378 1.00 95.94 117 ALA A N 1
ATOM 924 C CA . ALA A 1 117 ? -10.042 16.511 -2.550 1.00 95.94 117 ALA A CA 1
ATOM 925 C C . ALA A 1 117 ? -8.633 16.118 -2.073 1.00 95.94 117 ALA A C 1
ATOM 927 O O . ALA A 1 117 ? -7.647 16.518 -2.684 1.00 95.94 117 ALA A O 1
ATOM 928 N N . TYR A 1 118 ? -8.523 15.343 -0.991 1.00 97.38 118 TYR A N 1
ATOM 929 C CA . TYR A 1 118 ? -7.230 14.904 -0.463 1.00 97.38 118 TYR A CA 1
ATOM 930 C C . TYR A 1 118 ? -6.815 13.541 -1.011 1.00 97.38 118 TYR A C 1
ATOM 932 O O . TYR A 1 118 ? -5.623 13.292 -1.200 1.00 97.38 118 TYR A O 1
ATOM 940 N N . TRP A 1 119 ? -7.785 12.672 -1.296 1.00 97.81 119 TRP A N 1
ATOM 941 C CA . TRP A 1 119 ? -7.523 11.380 -1.908 1.00 97.81 119 TRP A CA 1
ATOM 942 C C . TRP A 1 119 ? -6.926 11.531 -3.303 1.00 97.81 119 TRP A C 1
ATOM 944 O O . TRP A 1 119 ? -5.910 10.902 -3.584 1.00 97.81 119 TRP A O 1
ATOM 954 N N . ASP A 1 120 ? -7.496 12.396 -4.143 1.00 97.50 120 ASP A N 1
ATOM 955 C CA . ASP A 1 120 ? -7.015 12.607 -5.509 1.00 97.50 120 ASP A CA 1
ATOM 956 C C . ASP A 1 120 ? -5.582 13.155 -5.505 1.00 97.50 120 ASP A C 1
ATOM 958 O O . ASP A 1 120 ? -4.726 12.645 -6.227 1.00 97.50 120 ASP A O 1
ATOM 962 N N . LEU A 1 121 ? -5.271 14.097 -4.601 1.00 97.06 121 LEU A N 1
ATOM 963 C CA . LEU A 1 121 ? -3.907 14.605 -4.404 1.00 97.06 121 LEU A CA 1
ATOM 964 C C . LEU A 1 121 ? -2.912 13.486 -4.063 1.00 97.06 121 LEU A C 1
ATOM 966 O O . LEU A 1 121 ? -1.839 13.405 -4.661 1.00 97.06 121 LEU A O 1
ATOM 970 N N . PHE A 1 122 ? -3.264 12.615 -3.115 1.00 97.62 122 PHE A N 1
ATOM 971 C CA . PHE A 1 122 ? -2.425 11.477 -2.739 1.00 97.62 122 PHE A CA 1
ATOM 972 C C . PHE A 1 122 ? -2.291 10.458 -3.876 1.00 97.62 122 PHE A C 1
ATOM 974 O O . PHE A 1 122 ? -1.185 10.035 -4.218 1.00 97.62 122 PHE A O 1
ATOM 981 N N . ALA A 1 123 ? -3.411 10.071 -4.482 1.00 97.50 123 ALA A N 1
ATOM 982 C CA . ALA A 1 123 ? -3.450 9.089 -5.549 1.00 97.50 123 ALA A CA 1
ATOM 983 C C . ALA A 1 123 ? -2.613 9.559 -6.750 1.00 97.50 123 ALA A C 1
ATOM 985 O O . ALA A 1 123 ? -1.890 8.760 -7.351 1.00 97.50 123 ALA A O 1
ATOM 986 N N . ASP A 1 124 ? -2.668 10.845 -7.098 1.00 96.56 124 ASP A N 1
ATOM 987 C CA . ASP A 1 124 ? -1.901 11.443 -8.193 1.00 96.56 124 ASP A CA 1
ATOM 988 C C . ASP A 1 124 ? -0.416 11.613 -7.903 1.00 96.56 124 ASP A C 1
ATOM 990 O O . ASP A 1 124 ? 0.389 11.478 -8.828 1.00 96.56 124 ASP A O 1
ATOM 994 N N . ALA A 1 125 ? -0.031 11.770 -6.636 1.00 96.19 125 ALA A N 1
ATOM 995 C CA . ALA A 1 125 ? 1.374 11.750 -6.247 1.00 96.19 125 ALA A CA 1
ATOM 996 C C . ALA A 1 125 ? 2.040 10.384 -6.487 1.00 96.19 125 ALA A C 1
ATOM 998 O O . ALA A 1 125 ? 3.251 10.327 -6.696 1.00 96.19 125 ALA A O 1
ATOM 999 N N . VAL A 1 126 ? 1.284 9.279 -6.500 1.00 97.12 126 VAL A N 1
ATOM 1000 C CA . VAL A 1 126 ? 1.834 7.939 -6.748 1.00 97.12 126 VAL A CA 1
ATOM 1001 C C . VAL A 1 126 ? 1.872 7.635 -8.247 1.00 97.12 126 VAL A C 1
ATOM 1003 O O . VAL A 1 126 ? 0.854 7.365 -8.897 1.00 97.12 126 VAL A O 1
ATOM 1006 N N . SER A 1 127 ? 3.080 7.616 -8.814 1.00 96.38 127 SER A N 1
ATOM 1007 C CA . SER A 1 127 ? 3.261 7.333 -10.237 1.00 96.38 127 SER A CA 1
ATOM 1008 C C . SER A 1 127 ? 3.045 5.848 -10.558 1.00 96.38 127 SER A C 1
ATOM 1010 O O . SER A 1 127 ? 3.610 4.954 -9.926 1.00 96.38 127 SER A O 1
ATOM 1012 N N . HIS A 1 128 ? 2.268 5.576 -11.605 1.00 96.50 128 HIS A N 1
ATOM 1013 C CA . HIS A 1 128 ? 2.018 4.233 -12.143 1.00 96.50 128 HIS A CA 1
ATOM 1014 C C . HIS A 1 128 ? 2.537 4.077 -13.577 1.00 96.50 128 HIS A C 1
ATOM 1016 O O . HIS A 1 128 ? 2.115 3.162 -14.294 1.00 96.50 128 HIS A O 1
ATOM 1022 N N . SER A 1 129 ? 3.418 4.986 -14.010 1.00 94.69 129 SER A N 1
ATOM 1023 C CA . SER A 1 129 ? 4.017 4.948 -15.339 1.00 94.69 129 SER A CA 1
ATOM 1024 C C . SER A 1 129 ? 4.786 3.645 -15.558 1.00 94.69 129 SER A C 1
ATOM 1026 O O . SER A 1 129 ? 5.225 2.977 -14.621 1.00 94.69 129 SER A O 1
ATOM 1028 N N . THR A 1 130 ? 4.919 3.241 -16.818 1.00 92.75 130 THR A N 1
ATOM 1029 C CA . THR A 1 130 ? 5.570 1.979 -17.182 1.00 92.75 130 THR A CA 1
ATOM 1030 C C . THR A 1 130 ? 6.571 2.219 -18.302 1.00 92.75 130 THR A C 1
ATOM 1032 O O . THR A 1 130 ? 6.303 3.071 -19.153 1.00 92.75 130 THR A O 1
ATOM 1035 N N . PRO A 1 131 ? 7.707 1.497 -18.334 1.00 88.62 131 PRO A N 1
ATOM 1036 C CA . PRO A 1 131 ? 8.595 1.538 -19.481 1.00 88.62 131 PRO A CA 1
ATOM 1037 C C . PRO A 1 131 ? 7.872 1.176 -20.777 1.00 88.62 131 PRO A C 1
ATOM 1039 O O . PRO A 1 131 ? 6.995 0.301 -20.759 1.00 88.62 131 PRO A O 1
ATOM 1042 N N . PRO A 1 132 ? 8.236 1.811 -21.905 1.00 82.56 132 PRO A N 1
ATOM 1043 C CA . PRO A 1 132 ? 7.650 1.471 -23.186 1.00 82.56 132 PRO A CA 1
ATOM 1044 C C . PRO A 1 132 ? 7.922 -0.006 -23.503 1.00 82.56 132 PRO A C 1
ATOM 1046 O O . PRO A 1 132 ? 8.975 -0.544 -23.139 1.00 82.56 132 PRO A O 1
ATOM 1049 N N . PRO A 1 133 ? 6.988 -0.688 -24.186 1.00 71.88 133 PRO A N 1
ATOM 1050 C CA . PRO A 1 133 ? 7.216 -2.060 -24.599 1.00 71.88 133 PRO A CA 1
ATOM 1051 C C . PRO A 1 133 ? 8.470 -2.128 -25.484 1.00 71.88 133 PRO A C 1
ATOM 1053 O O . PRO A 1 133 ? 8.703 -1.215 -26.282 1.00 71.88 133 PRO A O 1
ATOM 1056 N N . PRO A 1 134 ? 9.278 -3.199 -25.379 1.00 66.88 134 PRO A N 1
ATOM 1057 C CA . PRO A 1 134 ? 10.457 -3.347 -26.217 1.00 66.88 134 PRO A CA 1
ATOM 1058 C C . PRO A 1 134 ? 10.058 -3.260 -27.693 1.00 66.88 134 PRO A C 1
ATOM 1060 O O . PRO A 1 134 ? 9.062 -3.858 -28.117 1.00 66.88 134 PRO A O 1
ATOM 1063 N N . ASN A 1 135 ? 10.826 -2.494 -28.472 1.00 64.56 135 ASN A N 1
ATOM 1064 C CA . ASN A 1 135 ? 10.600 -2.358 -29.907 1.00 64.56 135 ASN A CA 1
ATOM 1065 C C . ASN A 1 135 ? 10.547 -3.754 -30.542 1.00 64.56 135 ASN A C 1
ATOM 1067 O O . ASN A 1 135 ? 11.464 -4.552 -30.361 1.00 64.56 135 ASN A O 1
ATOM 1071 N N . ARG A 1 136 ? 9.485 -4.023 -31.316 1.00 56.00 136 ARG A N 1
ATOM 1072 C CA . ARG A 1 136 ? 9.116 -5.322 -31.929 1.00 56.00 136 ARG A CA 1
ATOM 1073 C C . ARG A 1 136 ? 10.219 -6.035 -32.737 1.00 56.00 136 ARG A C 1
ATOM 1075 O O . ARG A 1 136 ? 9.989 -7.138 -33.218 1.00 56.00 136 ARG A O 1
ATOM 1082 N N . LYS A 1 137 ? 11.390 -5.417 -32.910 1.00 56.06 137 LYS A N 1
ATOM 1083 C CA . LYS A 1 137 ? 12.542 -5.956 -33.637 1.00 56.06 137 LYS A CA 1
ATOM 1084 C C . LYS A 1 137 ? 13.446 -6.857 -32.782 1.00 56.06 137 LYS A C 1
ATOM 1086 O O . LYS A 1 137 ? 14.236 -7.592 -33.362 1.00 56.06 137 LYS A O 1
ATOM 1091 N N . SER A 1 138 ? 13.338 -6.859 -31.447 1.00 49.75 138 SER A N 1
ATOM 1092 C CA . SER A 1 138 ? 14.084 -7.804 -30.602 1.00 49.75 138 SER A CA 1
ATOM 1093 C C . SER A 1 138 ? 13.238 -9.031 -30.242 1.00 49.75 138 SER A C 1
ATOM 1095 O O . SER A 1 138 ? 12.344 -8.987 -29.404 1.00 49.75 138 SER A O 1
ATOM 1097 N N . VAL A 1 139 ? 13.566 -10.143 -30.904 1.00 48.16 139 VAL A N 1
ATOM 1098 C CA . VAL A 1 139 ? 13.189 -11.532 -30.588 1.00 48.16 139 VAL A CA 1
ATOM 1099 C C . VAL A 1 139 ? 11.681 -11.805 -30.557 1.00 48.16 139 VAL A C 1
ATOM 1101 O O . VAL A 1 139 ? 10.995 -11.706 -29.538 1.00 48.16 139 VAL A O 1
ATOM 1104 N N . ALA A 1 140 ? 11.178 -12.249 -31.709 1.00 46.28 140 ALA A N 1
ATOM 1105 C CA . ALA A 1 140 ? 9.880 -12.888 -31.839 1.00 46.28 140 ALA A CA 1
ATOM 1106 C C . ALA A 1 140 ? 9.697 -13.975 -30.756 1.00 46.28 140 ALA A C 1
ATOM 1108 O O . ALA A 1 140 ? 10.451 -14.942 -30.691 1.00 46.28 140 ALA A O 1
ATOM 1109 N N . GLY A 1 141 ? 8.694 -13.806 -29.888 1.00 51.28 141 GLY A N 1
ATOM 1110 C CA . GLY A 1 141 ? 8.115 -14.910 -29.114 1.00 51.28 141 GLY A CA 1
ATOM 1111 C C . GLY A 1 141 ? 8.085 -14.767 -27.590 1.00 51.28 141 GLY A C 1
ATOM 1112 O O . GLY A 1 141 ? 7.151 -15.278 -26.975 1.00 51.28 141 GLY A O 1
ATOM 1113 N N . ARG A 1 142 ? 9.013 -14.048 -26.940 1.00 54.41 142 ARG A N 1
ATOM 1114 C CA . ARG A 1 142 ? 9.005 -13.915 -25.465 1.00 54.41 142 ARG A CA 1
ATOM 1115 C C . ARG A 1 142 ? 8.852 -12.464 -25.034 1.00 54.41 142 ARG A C 1
ATOM 1117 O O . ARG A 1 142 ? 9.826 -11.729 -24.934 1.00 54.41 142 ARG A O 1
ATOM 1124 N N . ARG A 1 143 ? 7.618 -12.060 -24.703 1.00 60.97 143 ARG A N 1
ATOM 1125 C CA . ARG A 1 143 ? 7.424 -10.871 -23.855 1.00 60.97 143 ARG A CA 1
ATOM 1126 C C . ARG A 1 143 ? 8.165 -11.122 -22.547 1.00 60.97 143 ARG A C 1
ATOM 1128 O O . ARG A 1 143 ? 7.815 -12.067 -21.841 1.00 60.97 143 ARG A O 1
ATOM 1135 N N . ASP A 1 144 ? 9.148 -10.278 -22.266 1.00 78.81 144 ASP A N 1
ATOM 1136 C CA . ASP A 1 144 ? 9.909 -10.283 -21.025 1.00 78.81 144 ASP A CA 1
ATOM 1137 C C . ASP A 1 144 ? 8.964 -10.371 -19.810 1.00 78.81 144 ASP A C 1
ATOM 1139 O O . ASP A 1 144 ? 7.953 -9.662 -19.719 1.00 78.81 144 ASP A O 1
ATOM 1143 N N . VAL A 1 145 ? 9.274 -11.296 -18.898 1.00 86.31 145 VAL A N 1
ATOM 1144 C CA . VAL A 1 145 ? 8.486 -11.554 -17.690 1.00 86.31 145 VAL A CA 1
ATOM 1145 C C . VAL A 1 145 ? 8.362 -10.268 -16.882 1.00 86.31 145 VAL A C 1
ATOM 1147 O O . VAL A 1 145 ? 7.255 -9.938 -16.460 1.00 86.31 145 VAL A O 1
ATOM 1150 N N . SER A 1 146 ? 9.441 -9.492 -16.737 1.00 87.81 146 SER A N 1
ATOM 1151 C CA . SER A 1 146 ? 9.411 -8.230 -15.996 1.00 87.81 146 SER A CA 1
ATOM 1152 C C . SER A 1 146 ? 8.450 -7.222 -16.622 1.00 87.81 146 SER A C 1
ATOM 1154 O O . SER A 1 146 ? 7.649 -6.634 -15.902 1.00 87.81 146 SER A O 1
ATOM 1156 N N . THR A 1 147 ? 8.420 -7.101 -17.951 1.00 90.25 147 THR A N 1
ATOM 1157 C CA . THR A 1 147 ? 7.446 -6.248 -18.656 1.00 90.25 147 THR A CA 1
ATOM 1158 C C . THR A 1 147 ? 5.994 -6.621 -18.321 1.00 90.25 147 THR A C 1
ATOM 1160 O O . THR A 1 147 ? 5.170 -5.746 -18.056 1.00 90.25 147 THR A O 1
ATOM 1163 N N . ARG A 1 148 ? 5.656 -7.919 -18.262 1.00 91.81 148 ARG A N 1
ATOM 1164 C CA . ARG A 1 148 ? 4.301 -8.357 -17.865 1.00 91.81 148 ARG A CA 1
ATOM 1165 C C . ARG A 1 148 ? 3.968 -7.970 -16.422 1.00 91.81 148 ARG A C 1
ATOM 1167 O O . ARG A 1 148 ? 2.838 -7.567 -16.157 1.00 91.81 148 ARG A O 1
ATOM 1174 N N . ARG A 1 149 ? 4.940 -8.073 -15.511 1.00 94.56 149 ARG A N 1
ATOM 1175 C CA . ARG A 1 149 ? 4.769 -7.715 -14.093 1.00 94.56 149 ARG A CA 1
ATOM 1176 C C . ARG A 1 149 ? 4.567 -6.221 -13.891 1.00 94.56 149 ARG A C 1
ATOM 1178 O O . ARG A 1 149 ? 3.666 -5.841 -13.159 1.00 94.56 149 ARG A O 1
ATOM 1185 N N . VAL A 1 150 ? 5.355 -5.390 -14.577 1.00 95.62 150 VAL A N 1
ATOM 1186 C CA . VAL A 1 150 ? 5.193 -3.927 -14.578 1.00 95.62 150 VAL A CA 1
ATOM 1187 C C . VAL A 1 150 ? 3.764 -3.554 -14.972 1.00 95.62 150 VAL A C 1
ATOM 1189 O O . VAL A 1 150 ? 3.109 -2.798 -14.262 1.00 95.62 150 VAL A O 1
ATOM 1192 N N . LEU A 1 151 ? 3.261 -4.111 -16.078 1.00 95.56 151 LEU A N 1
ATOM 1193 C CA . LEU A 1 151 ? 1.904 -3.822 -16.548 1.00 95.56 151 LEU A CA 1
ATOM 1194 C C . LEU A 1 151 ? 0.835 -4.295 -15.554 1.00 95.56 151 LEU A C 1
ATOM 1196 O O . LEU A 1 151 ? -0.156 -3.600 -15.351 1.00 95.56 151 LEU A O 1
ATOM 1200 N N . ALA A 1 152 ? 1.027 -5.461 -14.933 1.00 97.19 152 ALA A N 1
ATOM 1201 C CA . ALA A 1 152 ? 0.107 -5.968 -13.919 1.00 97.19 152 ALA A CA 1
ATOM 1202 C C . ALA A 1 152 ? 0.070 -5.057 -12.678 1.00 97.19 152 ALA A C 1
ATOM 1204 O O . ALA A 1 152 ? -1.012 -4.664 -12.252 1.00 97.19 152 ALA A O 1
ATOM 1205 N N . LEU A 1 153 ? 1.235 -4.646 -12.163 1.00 98.38 153 LEU A N 1
ATOM 1206 C CA . LEU A 1 153 ? 1.339 -3.722 -11.028 1.00 98.38 153 LEU A CA 1
ATOM 1207 C C . LEU A 1 153 ? 0.746 -2.350 -11.352 1.00 98.38 153 LEU A C 1
ATOM 1209 O O . LEU A 1 153 ? -0.017 -1.818 -10.556 1.00 98.38 153 LEU A O 1
ATOM 1213 N N . SER A 1 154 ? 1.036 -1.794 -12.531 1.00 98.12 154 SER A N 1
ATOM 1214 C CA . SER A 1 154 ? 0.481 -0.503 -12.954 1.00 98.12 154 SER A CA 1
ATOM 1215 C C . SER A 1 154 ? -1.049 -0.526 -13.016 1.00 98.12 154 SER A C 1
ATOM 1217 O O . SER A 1 154 ? -1.693 0.402 -12.531 1.00 98.12 154 SER A O 1
ATOM 1219 N N . ARG A 1 155 ? -1.654 -1.601 -13.543 1.00 98.31 155 ARG A N 1
ATOM 1220 C CA . ARG A 1 155 ? -3.119 -1.755 -13.536 1.00 98.31 155 ARG A CA 1
ATOM 1221 C C . ARG A 1 155 ? -3.681 -1.865 -12.122 1.00 98.31 155 ARG A C 1
ATOM 1223 O O . ARG A 1 155 ? -4.671 -1.208 -11.821 1.00 98.31 155 ARG A O 1
ATOM 1230 N N . ALA A 1 156 ? -3.042 -2.646 -11.256 1.00 98.56 156 ALA A N 1
ATOM 1231 C CA . ALA A 1 156 ? -3.468 -2.782 -9.867 1.00 98.56 156 ALA A CA 1
ATOM 1232 C C . ALA A 1 156 ? -3.388 -1.447 -9.111 1.00 98.56 156 ALA A C 1
ATOM 1234 O O . ALA A 1 156 ? -4.333 -1.086 -8.416 1.00 98.56 156 ALA A O 1
ATOM 1235 N N . ILE A 1 157 ? -2.314 -0.677 -9.314 1.00 98.69 157 ILE A N 1
ATOM 1236 C CA . ILE A 1 157 ? -2.169 0.683 -8.780 1.00 98.69 157 ILE A CA 1
ATOM 1237 C C . ILE A 1 157 ? -3.305 1.581 -9.276 1.00 98.69 157 ILE A C 1
ATOM 1239 O O . ILE A 1 157 ? -3.911 2.282 -8.477 1.00 98.69 157 ILE A O 1
ATOM 1243 N N . GLN A 1 158 ? -3.649 1.541 -10.565 1.00 98.50 158 GLN A N 1
ATOM 1244 C CA . GLN A 1 158 ? -4.771 2.326 -11.097 1.00 98.50 158 GLN A CA 1
ATOM 1245 C C . GLN A 1 158 ? -6.121 1.934 -10.480 1.00 98.50 158 GLN A C 1
ATOM 1247 O O . GLN A 1 158 ? -6.973 2.798 -10.287 1.00 98.50 158 GLN A O 1
ATOM 1252 N N . THR A 1 159 ? -6.333 0.655 -10.161 1.00 98.62 159 THR A N 1
ATOM 1253 C CA . THR A 1 159 ? -7.519 0.208 -9.412 1.00 98.62 159 THR A CA 1
ATOM 1254 C C . THR A 1 159 ? -7.504 0.763 -7.989 1.00 98.62 159 THR A C 1
ATOM 1256 O O . THR A 1 159 ? -8.493 1.356 -7.562 1.00 98.62 159 THR A O 1
ATOM 1259 N N . LEU A 1 160 ? -6.362 0.668 -7.301 1.00 98.69 160 LEU A N 1
ATOM 1260 C CA . LEU A 1 160 ? -6.183 1.186 -5.945 1.00 98.69 160 LEU A CA 1
ATOM 1261 C C . LEU A 1 160 ? -6.377 2.698 -5.865 1.00 98.69 160 LEU A C 1
ATOM 1263 O O . LEU A 1 160 ? -7.064 3.158 -4.963 1.00 98.69 160 LEU A O 1
ATOM 1267 N N . LYS A 1 161 ? -5.888 3.463 -6.847 1.00 98.50 161 LYS A N 1
ATOM 1268 C CA . LYS A 1 161 ? -6.111 4.915 -6.961 1.00 98.50 161 LYS A CA 1
ATOM 1269 C C . LYS A 1 161 ? -7.593 5.307 -7.018 1.00 98.50 161 LYS A C 1
ATOM 1271 O O . LYS A 1 161 ? -7.924 6.441 -6.710 1.00 98.50 161 LYS A O 1
ATOM 1276 N N . LYS A 1 162 ? -8.500 4.387 -7.363 1.00 98.00 162 LYS A N 1
ATOM 1277 C CA . LYS A 1 162 ? -9.958 4.610 -7.320 1.00 98.00 162 LYS A CA 1
ATOM 1278 C C . LYS A 1 162 ? -10.568 4.323 -5.941 1.00 98.00 162 LYS A C 1
ATOM 1280 O O . LYS A 1 162 ? -11.785 4.193 -5.841 1.00 98.00 162 LYS A O 1
ATOM 1285 N N . GLY A 1 163 ? -9.739 4.123 -4.916 1.00 97.44 163 GLY A N 1
ATOM 1286 C CA . GLY A 1 163 ? -10.174 3.732 -3.577 1.00 97.44 163 GLY A CA 1
ATOM 1287 C C . GLY A 1 163 ? -10.668 2.287 -3.487 1.00 97.44 163 GLY A C 1
ATOM 1288 O O . GLY A 1 163 ? -11.422 1.951 -2.580 1.00 97.44 163 GLY A O 1
ATOM 1289 N N . LYS A 1 164 ? -10.308 1.424 -4.450 1.00 97.62 164 LYS A N 1
ATOM 1290 C CA . LYS A 1 164 ? -10.810 0.044 -4.545 1.00 97.62 164 LYS A CA 1
ATOM 1291 C C . LYS A 1 164 ? -9.665 -0.950 -4.579 1.00 97.62 164 LYS A C 1
ATOM 1293 O O . LYS A 1 164 ? -8.694 -0.757 -5.302 1.00 97.62 164 LYS A O 1
ATOM 1298 N N . ARG A 1 165 ? -9.798 -2.059 -3.855 1.00 97.19 165 ARG A N 1
ATOM 1299 C CA . ARG A 1 165 ? -8.834 -3.161 -3.958 1.00 97.19 165 ARG A CA 1
ATOM 1300 C C . ARG A 1 165 ? -9.070 -3.959 -5.247 1.00 97.19 165 ARG A C 1
ATOM 1302 O O . ARG A 1 165 ? -10.225 -4.114 -5.649 1.00 97.19 165 ARG A O 1
ATOM 1309 N N . PRO A 1 166 ? -8.008 -4.475 -5.892 1.00 97.81 166 PRO A N 1
ATOM 1310 C CA . PRO A 1 166 ? -8.140 -5.505 -6.916 1.00 97.81 166 PRO A CA 1
ATOM 1311 C C . PRO A 1 166 ? -8.919 -6.716 -6.395 1.00 97.81 166 PRO A C 1
ATOM 1313 O O . PRO A 1 166 ? -8.959 -6.974 -5.189 1.00 97.81 166 PRO A O 1
ATOM 1316 N N . GLU A 1 167 ? -9.488 -7.501 -7.309 1.00 96.94 167 GLU A N 1
ATOM 1317 C CA . GLU A 1 167 ? -10.183 -8.733 -6.935 1.00 96.94 167 GLU A CA 1
ATOM 1318 C C . GLU A 1 167 ? -9.249 -9.671 -6.146 1.00 96.94 167 GLU A C 1
ATOM 1320 O O . GLU A 1 167 ? -8.065 -9.778 -6.485 1.00 96.94 167 GLU A O 1
ATOM 1325 N N . PRO A 1 168 ? -9.750 -10.421 -5.143 1.00 96.94 168 PRO A N 1
ATOM 1326 C CA . PRO A 1 168 ? -8.917 -11.248 -4.266 1.00 96.94 168 PRO A CA 1
ATOM 1327 C C . PRO A 1 168 ? -7.933 -12.154 -5.012 1.00 96.94 168 PRO A C 1
ATOM 1329 O O . PRO A 1 168 ? -6.777 -12.285 -4.621 1.00 96.94 168 PRO A O 1
ATOM 1332 N N . ARG A 1 169 ? -8.369 -12.755 -6.127 1.00 97.25 169 ARG A N 1
ATOM 1333 C CA . ARG A 1 169 ? -7.522 -13.612 -6.966 1.00 97.25 169 ARG A CA 1
ATOM 1334 C C . ARG A 1 169 ? -6.341 -12.852 -7.573 1.00 97.25 169 ARG A C 1
ATOM 1336 O O . ARG A 1 169 ? -5.229 -13.374 -7.586 1.00 97.25 169 ARG A O 1
ATOM 1343 N N . GLU A 1 170 ? -6.590 -11.653 -8.092 1.00 97.62 170 GLU A N 1
ATOM 1344 C CA . GLU A 1 170 ? -5.557 -10.800 -8.685 1.00 97.62 170 GLU A CA 1
ATOM 1345 C C . GLU A 1 170 ? -4.579 -10.329 -7.609 1.00 97.62 170 GLU A C 1
ATOM 1347 O O . GLU A 1 170 ? -3.366 -10.420 -7.796 1.00 97.62 170 GLU A O 1
ATOM 1352 N N . LEU A 1 171 ? -5.093 -9.920 -6.449 1.00 97.44 171 LEU A N 1
ATOM 1353 C CA . LEU A 1 171 ? -4.274 -9.469 -5.333 1.00 97.44 171 LEU A CA 1
ATOM 1354 C C . LEU A 1 171 ? -3.329 -10.567 -4.817 1.00 97.44 171 LEU A C 1
ATOM 1356 O O . LEU A 1 171 ? -2.132 -10.323 -4.657 1.00 97.44 171 LEU A O 1
ATOM 1360 N N . ILE A 1 172 ? -3.841 -11.790 -4.628 1.00 98.06 172 ILE A N 1
ATOM 1361 C CA . ILE A 1 172 ? -3.032 -12.959 -4.245 1.00 98.06 172 ILE A CA 1
ATOM 1362 C C . ILE A 1 172 ? -1.955 -13.221 -5.300 1.00 98.06 172 ILE A C 1
ATOM 1364 O O . ILE A 1 172 ? -0.790 -13.423 -4.962 1.00 98.06 172 ILE A O 1
ATOM 1368 N N . GLN A 1 173 ? -2.315 -13.189 -6.585 1.00 97.88 173 GLN A N 1
ATOM 1369 C CA . GLN A 1 173 ? -1.364 -13.437 -7.666 1.00 97.88 173 GLN A CA 1
ATOM 1370 C C . GLN A 1 173 ? -0.241 -12.391 -7.697 1.00 97.88 173 GLN A C 1
ATOM 1372 O O . GLN A 1 173 ? 0.921 -12.754 -7.876 1.00 97.88 173 GLN A O 1
ATOM 1377 N N . LEU A 1 174 ? -0.570 -11.111 -7.505 1.00 98.31 174 LEU A N 1
ATOM 1378 C CA . LEU A 1 174 ? 0.405 -10.022 -7.459 1.00 98.31 174 LEU A CA 1
ATOM 1379 C C . LEU A 1 174 ? 1.339 -10.150 -6.254 1.00 98.31 174 LEU A C 1
ATOM 1381 O O . LEU A 1 174 ? 2.551 -10.047 -6.421 1.00 98.31 174 LEU A O 1
ATOM 1385 N N . LYS A 1 175 ? 0.813 -10.434 -5.059 1.00 98.31 175 LYS A N 1
ATOM 1386 C CA . LYS A 1 175 ? 1.646 -10.619 -3.861 1.00 98.31 175 LYS A CA 1
ATOM 1387 C C . LYS A 1 175 ? 2.532 -11.865 -3.973 1.00 98.31 175 LYS A C 1
ATOM 1389 O O . LYS A 1 175 ? 3.734 -11.763 -3.755 1.00 98.31 175 LYS A O 1
ATOM 1394 N N . ARG A 1 176 ? 2.022 -12.997 -4.472 1.00 97.75 176 ARG A N 1
ATOM 1395 C CA . ARG A 1 176 ? 2.856 -14.181 -4.777 1.00 97.75 176 ARG A CA 1
ATOM 1396 C C . ARG A 1 176 ? 3.955 -13.890 -5.795 1.00 97.75 176 ARG A C 1
ATOM 1398 O O . ARG A 1 176 ? 5.079 -14.355 -5.636 1.00 97.75 176 ARG A O 1
ATOM 1405 N N . MET A 1 177 ? 3.647 -13.104 -6.824 1.00 97.38 177 MET A N 1
ATOM 1406 C CA . MET A 1 177 ? 4.621 -12.663 -7.826 1.00 97.38 177 MET A CA 1
ATOM 1407 C C . MET A 1 177 ? 5.734 -11.793 -7.238 1.00 97.38 177 MET A C 1
ATOM 1409 O O . MET A 1 177 ? 6.854 -11.816 -7.756 1.00 97.38 177 MET A O 1
ATOM 1413 N N . LEU A 1 178 ? 5.426 -10.996 -6.213 1.00 97.88 178 LEU A N 1
ATOM 1414 C CA . LEU A 1 178 ? 6.413 -10.181 -5.514 1.00 97.88 178 LEU A CA 1
ATOM 1415 C C . LEU A 1 178 ? 7.226 -11.018 -4.523 1.00 97.88 178 LEU A C 1
ATOM 1417 O O . LEU A 1 178 ? 8.443 -10.880 -4.506 1.00 97.88 178 LEU A O 1
ATOM 1421 N N . PHE A 1 179 ? 6.589 -11.896 -3.745 1.00 97.44 179 PHE A N 1
ATOM 1422 C CA . PHE A 1 179 ? 7.213 -12.503 -2.564 1.00 97.44 179 PHE A CA 1
ATOM 1423 C C . PHE A 1 179 ? 7.585 -13.978 -2.716 1.00 97.44 179 PHE A C 1
ATOM 1425 O O . PHE A 1 179 ? 8.645 -14.374 -2.247 1.00 97.44 179 PHE A O 1
ATOM 1432 N N . CYS A 1 180 ? 6.766 -14.776 -3.405 1.00 96.25 180 CYS A N 1
ATOM 1433 C CA . CYS A 1 180 ? 6.797 -16.240 -3.289 1.00 96.25 180 CYS A CA 1
ATOM 1434 C C . CYS A 1 180 ? 7.320 -16.981 -4.517 1.00 96.25 180 CYS A C 1
ATOM 1436 O O . CYS A 1 180 ? 7.831 -18.090 -4.413 1.00 96.25 180 CYS A O 1
ATOM 1438 N N . TRP A 1 181 ? 7.173 -16.428 -5.720 1.00 94.44 181 TRP A N 1
ATOM 1439 C CA . TRP A 1 181 ? 7.641 -17.128 -6.913 1.00 94.44 181 TRP A CA 1
ATOM 1440 C C . TRP A 1 181 ? 9.1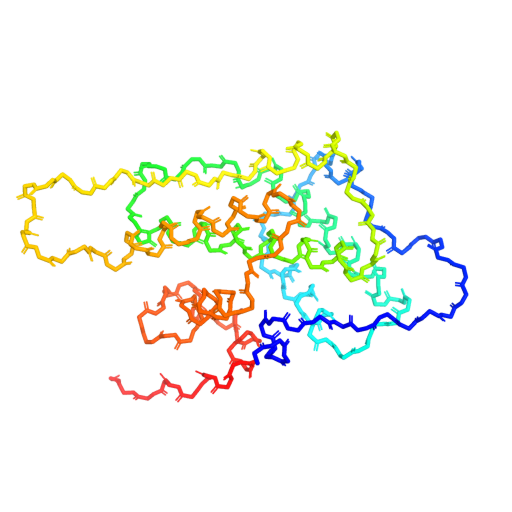67 -17.277 -6.912 1.00 94.44 181 TRP A C 1
ATOM 1442 O O . TRP A 1 181 ? 9.903 -16.360 -6.552 1.00 94.44 181 TRP A O 1
ATOM 1452 N N . LYS A 1 182 ? 9.678 -18.386 -7.462 1.00 91.62 182 LYS A N 1
ATOM 1453 C CA . LYS A 1 182 ? 11.130 -18.562 -7.679 1.00 91.62 182 LYS A CA 1
ATOM 1454 C C . LYS A 1 182 ? 11.744 -17.398 -8.457 1.00 91.62 182 LYS A C 1
ATOM 1456 O O . LYS A 1 182 ? 12.860 -16.964 -8.186 1.00 91.62 182 LYS A O 1
ATOM 1461 N N . SER A 1 183 ? 10.965 -16.841 -9.380 1.00 91.38 183 SER A N 1
ATOM 1462 C CA . SER A 1 183 ? 11.334 -15.692 -10.200 1.00 91.38 183 SER A CA 1
ATOM 1463 C C . SER A 1 183 ? 10.985 -14.334 -9.573 1.00 91.38 183 SER A C 1
ATOM 1465 O O . SER A 1 183 ? 11.079 -13.330 -10.280 1.00 91.38 183 SER A O 1
ATOM 1467 N N . SER A 1 184 ? 10.553 -14.266 -8.310 1.00 93.50 184 SER A N 1
ATOM 1468 C CA . SER A 1 184 ? 10.271 -13.015 -7.592 1.00 93.50 184 SER A CA 1
ATOM 1469 C C . SER A 1 184 ? 11.477 -12.069 -7.609 1.00 93.50 184 SER A C 1
ATOM 1471 O O . SER A 1 184 ? 12.622 -12.537 -7.583 1.00 93.50 184 SER A O 1
ATOM 1473 N N . PRO A 1 185 ? 11.270 -10.741 -7.670 1.00 93.75 185 PRO A N 1
ATOM 1474 C CA . PRO A 1 185 ? 12.379 -9.792 -7.672 1.00 93.75 185 PRO A CA 1
ATOM 1475 C C . PRO A 1 185 ? 13.227 -9.924 -6.401 1.00 93.75 185 PRO A C 1
ATOM 1477 O O . PRO A 1 185 ? 12.686 -9.970 -5.300 1.00 93.75 185 PRO A O 1
ATOM 1480 N N . ARG A 1 186 ? 14.561 -9.916 -6.546 1.00 94.00 186 ARG A N 1
ATOM 1481 C CA . ARG A 1 186 ? 15.515 -10.123 -5.436 1.00 94.00 186 ARG A CA 1
ATOM 1482 C C . ARG A 1 186 ? 15.254 -9.216 -4.230 1.00 94.00 186 ARG A C 1
ATOM 1484 O O . ARG A 1 186 ? 15.393 -9.660 -3.101 1.00 94.00 186 ARG A O 1
ATOM 1491 N N . TYR A 1 187 ? 14.849 -7.970 -4.467 1.00 95.75 187 TYR A N 1
ATOM 1492 C CA . TYR A 1 187 ? 14.525 -7.018 -3.404 1.00 95.75 187 TYR A CA 1
ATOM 1493 C C . TYR A 1 187 ? 13.439 -7.541 -2.445 1.00 95.75 187 TYR A C 1
ATOM 1495 O O . TYR A 1 187 ? 13.602 -7.480 -1.226 1.00 95.75 187 TYR A O 1
ATOM 1503 N N . PHE A 1 188 ? 12.378 -8.133 -2.994 1.00 96.50 188 PHE A N 1
ATOM 1504 C CA . PHE A 1 188 ? 11.258 -8.672 -2.224 1.00 96.50 188 PHE A CA 1
ATOM 1505 C C . PHE A 1 188 ? 11.546 -10.040 -1.601 1.00 96.50 188 PHE A C 1
ATOM 1507 O O . PHE A 1 188 ? 10.762 -10.496 -0.781 1.00 96.50 188 PHE A O 1
ATOM 1514 N N . LYS A 1 189 ? 12.678 -10.675 -1.932 1.00 95.00 189 LYS A N 1
ATOM 1515 C CA . LYS A 1 189 ? 13.174 -11.883 -1.251 1.00 95.00 189 LYS A CA 1
ATOM 1516 C C . LYS A 1 189 ? 13.984 -11.579 0.011 1.00 95.00 189 LYS A C 1
ATOM 1518 O O . LYS A 1 189 ? 14.421 -12.490 0.694 1.00 95.00 189 LYS A O 1
ATOM 1523 N N . SER A 1 190 ? 14.228 -10.306 0.320 1.00 95.56 190 SER A N 1
ATOM 1524 C CA . SER A 1 190 ? 14.914 -9.945 1.563 1.00 95.56 190 SER A CA 1
ATOM 1525 C C . SER A 1 190 ? 14.053 -10.264 2.789 1.00 95.56 190 SER A C 1
ATOM 1527 O O . SER A 1 190 ? 12.822 -10.279 2.698 1.00 95.56 190 SER A O 1
ATOM 1529 N N . LYS A 1 191 ? 14.705 -10.452 3.944 1.00 96.19 191 LYS A N 1
ATOM 1530 C CA . LYS A 1 191 ? 14.062 -10.791 5.228 1.00 96.19 191 LYS A CA 1
ATOM 1531 C C . LYS A 1 191 ? 12.973 -9.813 5.666 1.00 96.19 191 LYS A C 1
ATOM 1533 O O . LYS A 1 191 ? 12.030 -10.176 6.353 1.00 96.19 191 LYS A O 1
ATOM 1538 N N . ALA A 1 192 ? 13.061 -8.560 5.219 1.00 96.31 192 ALA A N 1
ATOM 1539 C CA . ALA A 1 192 ? 12.036 -7.561 5.506 1.00 96.31 192 ALA A CA 1
ATOM 1540 C C . ALA A 1 192 ? 10.641 -7.969 4.990 1.00 96.31 192 ALA A C 1
ATOM 1542 O O . ALA A 1 192 ? 9.636 -7.484 5.498 1.00 96.31 192 ALA A O 1
ATOM 1543 N N . PHE A 1 193 ? 10.577 -8.876 4.012 1.00 97.38 193 PHE A N 1
ATOM 1544 C CA . PHE A 1 193 ? 9.330 -9.376 3.445 1.00 97.38 193 PHE A CA 1
ATOM 1545 C C . PHE A 1 193 ? 8.984 -10.817 3.860 1.00 97.38 193 PHE A C 1
ATOM 1547 O O . PHE A 1 193 ? 8.035 -11.372 3.308 1.00 97.38 193 PHE A O 1
ATOM 1554 N N . ASP A 1 194 ? 9.707 -11.410 4.822 1.00 96.31 194 ASP A N 1
ATOM 1555 C CA . ASP A 1 194 ? 9.371 -12.728 5.393 1.00 96.31 194 ASP A CA 1
ATOM 1556 C C . ASP A 1 194 ? 7.915 -12.787 5.900 1.00 96.31 194 ASP A C 1
ATOM 1558 O O . ASP A 1 194 ? 7.238 -13.763 5.591 1.00 96.31 194 ASP A O 1
ATOM 1562 N N . PRO A 1 195 ? 7.350 -11.753 6.571 1.00 96.38 195 PRO A N 1
ATOM 1563 C CA . PRO A 1 195 ? 5.956 -11.809 7.031 1.00 96.38 195 PRO A CA 1
ATOM 1564 C C . PRO A 1 195 ? 4.942 -12.138 5.923 1.00 96.38 195 PRO A C 1
ATOM 1566 O O . PRO A 1 195 ? 4.072 -12.982 6.112 1.00 96.38 195 PRO A O 1
ATOM 1569 N N . TRP A 1 196 ? 5.108 -11.561 4.726 1.00 96.88 196 TRP A N 1
ATOM 1570 C CA . TRP A 1 196 ? 4.227 -11.853 3.591 1.00 96.88 196 TRP A CA 1
ATOM 1571 C C . TRP A 1 196 ? 4.422 -13.263 3.041 1.00 96.88 196 TRP A C 1
ATOM 1573 O O . TRP A 1 196 ? 3.493 -13.841 2.486 1.00 96.88 196 TRP A O 1
ATOM 1583 N N . ARG A 1 197 ? 5.628 -13.819 3.120 1.00 96.44 197 ARG A N 1
ATOM 1584 C CA . ARG A 1 197 ? 5.850 -15.192 2.674 1.00 96.44 197 ARG A CA 1
ATOM 1585 C C . ARG A 1 197 ? 5.262 -16.199 3.661 1.00 96.44 197 ARG A C 1
ATOM 1587 O O . ARG A 1 197 ? 4.634 -17.155 3.197 1.00 96.44 197 ARG A O 1
ATOM 1594 N N . HIS A 1 198 ? 5.343 -15.917 4.966 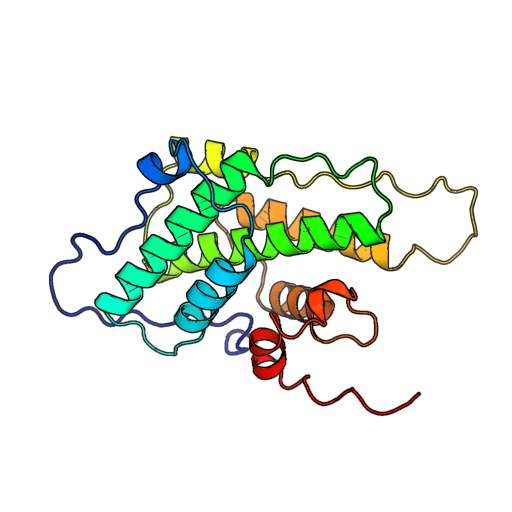1.00 95.75 198 HIS A N 1
ATOM 1595 C CA . HIS A 1 198 ? 4.744 -16.763 6.006 1.00 95.75 198 HIS A CA 1
ATOM 1596 C C . HIS A 1 198 ? 3.229 -16.835 5.820 1.00 95.75 198 HIS A C 1
ATOM 1598 O O . HIS A 1 198 ? 2.642 -17.914 5.884 1.00 95.75 198 HIS A O 1
ATOM 1604 N N . ASP A 1 199 ? 2.619 -15.703 5.470 1.00 93.69 199 ASP A N 1
ATOM 1605 C CA . ASP A 1 199 ? 1.206 -15.584 5.116 1.00 93.69 199 ASP A CA 1
ATOM 1606 C C . ASP A 1 199 ? 0.767 -16.484 3.943 1.00 93.69 199 ASP A C 1
ATOM 1608 O O . ASP A 1 199 ? -0.381 -16.924 3.896 1.00 93.69 199 ASP A O 1
ATOM 1612 N N . ASP A 1 200 ? 1.642 -16.749 2.969 1.00 93.88 200 ASP A N 1
ATOM 1613 C CA . ASP A 1 200 ? 1.345 -17.640 1.835 1.00 93.88 200 ASP A CA 1
ATOM 1614 C C . ASP A 1 200 ? 1.814 -19.086 2.071 1.00 93.88 200 ASP A C 1
ATOM 1616 O O . ASP A 1 200 ? 1.437 -19.981 1.313 1.00 93.88 200 ASP A O 1
ATOM 1620 N N . GLY A 1 201 ? 2.641 -19.315 3.098 1.00 91.62 201 GLY A N 1
ATOM 1621 C CA . GLY A 1 201 ? 3.315 -20.587 3.366 1.00 91.62 201 GLY A CA 1
ATOM 1622 C C . GLY A 1 201 ? 4.469 -20.885 2.403 1.00 91.62 201 GLY A C 1
ATOM 1623 O O . GLY A 1 201 ? 4.716 -22.050 2.091 1.00 91.62 201 GLY A O 1
ATOM 1624 N N . CYS A 1 202 ? 5.144 -19.852 1.885 1.00 88.44 202 CYS A N 1
ATOM 1625 C CA . CYS A 1 202 ? 6.127 -19.978 0.801 1.00 88.44 202 CYS A CA 1
ATOM 1626 C C . CYS A 1 202 ? 7.600 -19.769 1.232 1.00 88.44 202 CYS A C 1
ATOM 1628 O O . CYS A 1 202 ? 8.473 -19.664 0.371 1.00 88.44 202 CYS A O 1
ATOM 1630 N N . ASP A 1 203 ? 7.902 -19.744 2.536 1.00 73.62 203 ASP A N 1
ATOM 1631 C CA . ASP A 1 203 ? 9.256 -19.513 3.093 1.00 73.62 203 ASP A CA 1
ATOM 1632 C C . ASP A 1 203 ? 10.253 -20.668 2.934 1.00 73.62 203 ASP A C 1
ATOM 1634 O O . ASP A 1 203 ? 11.417 -20.532 3.297 1.00 73.62 203 ASP A O 1
ATOM 1638 N N . GLY A 1 204 ? 9.821 -21.810 2.396 1.00 56.62 204 GLY A N 1
ATOM 1639 C CA . GLY A 1 204 ? 10.613 -23.046 2.365 1.00 56.62 204 GLY A CA 1
ATOM 1640 C C . GLY A 1 204 ? 11.449 -23.300 1.107 1.00 56.62 204 GLY A C 1
ATOM 1641 O O . GLY A 1 204 ? 12.154 -24.303 1.059 1.00 56.62 204 GLY A O 1
ATOM 1642 N N . ASP A 1 205 ? 11.400 -22.439 0.089 1.00 51.81 205 ASP A N 1
ATOM 1643 C CA . ASP A 1 205 ? 12.068 -22.679 -1.204 1.00 51.81 205 ASP A CA 1
ATOM 1644 C C . ASP A 1 205 ? 13.486 -22.055 -1.281 1.00 51.81 205 ASP A C 1
ATOM 1646 O O . ASP A 1 205 ? 13.875 -21.468 -2.294 1.00 51.81 205 ASP A O 1
ATOM 1650 N N . GLU A 1 206 ? 14.289 -22.199 -0.222 1.00 47.78 206 GLU A N 1
ATOM 1651 C CA . GLU A 1 206 ? 15.751 -22.033 -0.276 1.00 47.78 206 GLU A CA 1
ATOM 1652 C C . GLU A 1 206 ? 16.461 -23.319 0.169 1.00 47.78 206 GLU A C 1
ATOM 1654 O O . GLU A 1 206 ? 16.881 -23.421 1.314 1.00 47.78 206 GLU A O 1
ATOM 1659 N N . ILE A 1 207 ? 16.658 -24.275 -0.750 1.00 43.56 207 ILE A N 1
ATOM 1660 C CA . ILE A 1 207 ? 17.870 -25.116 -0.771 1.00 43.56 207 ILE A CA 1
ATOM 1661 C C . ILE A 1 207 ? 18.247 -25.411 -2.231 1.00 43.56 207 ILE A C 1
ATOM 1663 O O . ILE A 1 207 ? 17.483 -26.053 -2.952 1.00 43.56 207 ILE A O 1
ATOM 1667 N N . GLY A 1 208 ? 19.452 -24.987 -2.630 1.00 41.94 208 GLY A N 1
ATOM 1668 C CA . GLY A 1 208 ? 20.198 -25.575 -3.746 1.00 41.94 208 GLY A CA 1
ATOM 1669 C C . GLY A 1 208 ? 20.706 -24.587 -4.794 1.00 41.94 208 GLY A C 1
ATOM 1670 O O . GLY A 1 208 ? 20.055 -24.414 -5.819 1.00 41.94 208 GLY A O 1
ATOM 1671 N N . ASP A 1 209 ? 21.865 -23.983 -4.530 1.00 34.06 209 ASP A N 1
ATOM 1672 C CA . ASP A 1 209 ? 23.040 -24.041 -5.418 1.00 34.06 209 ASP A CA 1
ATOM 1673 C C . ASP A 1 209 ? 24.310 -23.928 -4.558 1.00 34.06 209 ASP A C 1
ATOM 1675 O O . ASP A 1 209 ? 24.368 -23.005 -3.709 1.00 34.06 209 ASP A O 1
#

Radius of gyration: 17.5 Å; chains: 1; bounding box: 40×44×56 Å

Foldseek 3Di:
DCPQLLRDFAAEDDDDDLPQLA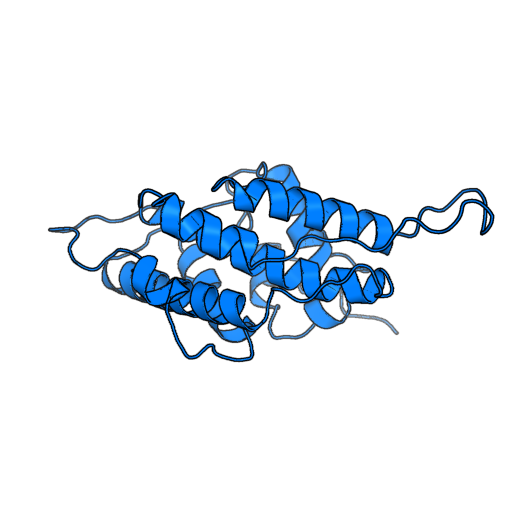QPLVCLLVDPDADQDLLVLLLLLSVLRSDNYDYSVSSNSLSVSLSNLLNNLLPHQQDACQPDDLLVLLVSLLSLLSSLQSNLSSCVNSVHDDPCVSLLSSLNSHDLHHHDFPDPPPDPDDRDPSNVLSVLSSVQSVCSSVSHGDDSVSSVVNLCCQAADPNHRPVNPDPSNVVSCVSVVRVPPDDDD